Protein AF-A0A8J5XTX7-F1 (afdb_monomer_lite)

Structure (mmCIF, N/CA/C/O backbone):
data_AF-A0A8J5XTX7-F1
#
_entry.id   AF-A0A8J5XTX7-F1
#
loop_
_atom_site.group_PDB
_atom_site.id
_atom_site.type_symbol
_atom_site.label_atom_id
_atom_site.label_alt_id
_atom_site.label_comp_id
_atom_site.label_asym_id
_atom_site.label_entity_id
_atom_site.label_seq_id
_atom_site.pdbx_PDB_ins_code
_atom_site.Cartn_x
_atom_site.Cartn_y
_atom_site.Cartn_z
_atom_site.occupancy
_atom_site.B_iso_or_equiv
_atom_site.auth_seq_id
_atom_site.auth_comp_id
_atom_site.auth_asym_id
_atom_site.auth_atom_id
_atom_site.pdbx_PDB_model_num
ATOM 1 N N . MET A 1 1 ? 70.726 -24.442 -2.632 1.00 38.47 1 MET A N 1
ATOM 2 C CA . MET A 1 1 ? 69.277 -24.684 -2.801 1.00 38.47 1 MET A CA 1
ATOM 3 C C . MET A 1 1 ? 68.675 -23.460 -3.467 1.00 38.47 1 MET A C 1
ATOM 5 O O . MET A 1 1 ? 68.467 -22.455 -2.806 1.00 38.47 1 MET A O 1
ATOM 9 N N . VAL A 1 2 ? 68.522 -23.508 -4.790 1.00 36.25 2 VAL A N 1
ATOM 10 C CA . VAL A 1 2 ? 67.955 -22.420 -5.597 1.00 36.25 2 VAL A CA 1
ATOM 11 C C . VAL A 1 2 ? 66.461 -22.695 -5.727 1.00 36.25 2 VAL A C 1
ATOM 13 O O . VAL A 1 2 ? 66.074 -23.719 -6.286 1.00 36.25 2 VAL A O 1
ATOM 16 N N . ALA A 1 3 ? 65.635 -21.827 -5.146 1.00 39.50 3 ALA A N 1
ATOM 17 C CA . ALA A 1 3 ? 64.185 -21.923 -5.227 1.00 39.50 3 ALA A CA 1
ATOM 18 C C . ALA A 1 3 ? 63.736 -21.637 -6.666 1.00 39.50 3 ALA A C 1
ATOM 20 O O . ALA A 1 3 ? 63.936 -20.549 -7.204 1.00 39.50 3 ALA A O 1
ATOM 21 N N . HIS A 1 4 ? 63.159 -22.654 -7.296 1.00 41.12 4 HIS A N 1
ATOM 22 C CA . HIS A 1 4 ? 62.570 -22.583 -8.621 1.00 41.12 4 HIS A CA 1
ATOM 23 C C . HIS A 1 4 ? 61.223 -21.855 -8.498 1.00 41.12 4 HIS A C 1
ATOM 25 O O . HIS A 1 4 ? 60.227 -22.439 -8.076 1.00 41.12 4 HIS A O 1
ATOM 31 N N . ASN A 1 5 ? 61.201 -20.557 -8.811 1.00 43.50 5 ASN A N 1
ATOM 32 C CA . ASN A 1 5 ? 59.963 -19.795 -8.958 1.00 43.50 5 ASN A CA 1
ATOM 33 C C . ASN A 1 5 ? 59.199 -20.332 -10.177 1.00 43.50 5 ASN A C 1
ATOM 35 O O . ASN A 1 5 ? 59.451 -19.927 -11.311 1.00 43.50 5 ASN A O 1
ATOM 39 N N . MET A 1 6 ? 58.260 -21.251 -9.939 1.00 41.22 6 MET A N 1
ATOM 40 C CA . MET A 1 6 ? 57.198 -21.577 -10.888 1.00 41.22 6 MET A CA 1
ATOM 41 C C . MET A 1 6 ? 56.328 -20.334 -11.075 1.00 41.22 6 MET A C 1
ATOM 43 O O . MET A 1 6 ? 55.425 -20.051 -10.290 1.00 41.22 6 MET A O 1
ATOM 47 N N . ALA A 1 7 ? 56.616 -19.580 -12.132 1.00 43.16 7 ALA A N 1
ATOM 48 C CA . ALA A 1 7 ? 55.686 -18.613 -12.677 1.00 43.16 7 ALA A CA 1
ATOM 49 C C . ALA A 1 7 ? 54.439 -19.374 -13.148 1.00 43.16 7 ALA A C 1
ATOM 51 O O . ALA A 1 7 ? 54.457 -20.061 -14.170 1.00 43.16 7 ALA A O 1
ATOM 52 N N . ILE A 1 8 ? 53.353 -19.261 -12.386 1.00 49.38 8 ILE A N 1
ATOM 53 C CA . ILE A 1 8 ? 52.013 -19.610 -12.849 1.00 49.38 8 ILE A CA 1
ATOM 54 C C . ILE A 1 8 ? 51.699 -18.624 -13.976 1.00 49.38 8 ILE A C 1
ATOM 56 O O . ILE A 1 8 ? 51.282 -17.494 -13.728 1.00 49.38 8 ILE A O 1
ATOM 60 N N . GLN A 1 9 ? 51.958 -19.019 -15.224 1.00 42.06 9 GLN A N 1
ATOM 61 C CA . GLN A 1 9 ? 51.444 -18.287 -16.372 1.00 42.06 9 GLN A CA 1
ATOM 62 C C . GLN A 1 9 ? 49.913 -18.364 -16.315 1.00 42.06 9 GLN A C 1
ATOM 64 O O . GLN A 1 9 ? 49.366 -19.474 -16.310 1.00 42.06 9 GLN A O 1
ATOM 69 N N . PRO A 1 10 ? 49.194 -17.229 -16.264 1.00 43.34 10 PRO A N 1
ATOM 70 C CA . PRO A 1 10 ? 47.755 -17.258 -16.441 1.00 43.34 10 PRO A CA 1
ATOM 71 C C . PRO A 1 10 ? 47.487 -17.855 -17.823 1.00 43.34 10 PRO A C 1
ATOM 73 O O . PRO A 1 10 ? 48.007 -17.365 -18.827 1.00 43.34 10 PRO A O 1
ATOM 76 N N . ARG A 1 11 ? 46.708 -18.945 -17.875 1.00 47.09 11 ARG A N 1
ATOM 77 C CA . ARG A 1 11 ? 46.179 -19.483 -19.133 1.00 47.09 11 ARG A CA 1
ATOM 78 C C . ARG A 1 11 ? 45.570 -18.311 -19.893 1.00 47.09 11 ARG A C 1
ATOM 80 O O . ARG A 1 11 ? 44.588 -17.734 -19.432 1.00 47.09 11 ARG A O 1
ATOM 87 N N . ALA A 1 12 ? 46.172 -17.967 -21.028 1.00 46.16 12 ALA A N 1
ATOM 88 C CA . ALA A 1 12 ? 45.662 -16.976 -21.956 1.00 46.16 12 ALA A CA 1
ATOM 89 C C . ALA A 1 12 ? 44.329 -17.481 -22.529 1.00 46.16 12 ALA A C 1
ATOM 91 O O . ALA A 1 12 ? 44.268 -18.060 -23.611 1.00 46.16 12 ALA A O 1
ATOM 92 N N . GLY A 1 13 ? 43.247 -17.298 -21.771 1.00 53.28 13 GLY A N 1
ATOM 93 C CA . GLY A 1 13 ? 41.920 -17.194 -22.352 1.00 53.28 13 GLY A CA 1
ATOM 94 C C . GLY A 1 13 ? 41.978 -16.036 -23.338 1.00 53.28 13 GLY A C 1
ATOM 95 O O . GLY A 1 13 ? 42.481 -14.969 -22.988 1.00 53.28 13 GLY A O 1
ATOM 96 N N . SER A 1 14 ? 41.562 -16.276 -24.583 1.00 57.59 14 SER A N 1
ATOM 97 C CA . SER A 1 14 ? 41.622 -15.293 -25.667 1.00 57.59 14 SER A CA 1
ATOM 98 C C . SER A 1 14 ? 41.196 -13.913 -25.155 1.00 57.59 14 SER A C 1
ATOM 100 O O . SER A 1 14 ? 40.108 -13.826 -24.570 1.00 57.59 14 SER A O 1
ATOM 102 N N . PRO A 1 15 ? 41.995 -12.849 -25.346 1.00 56.78 15 PRO A N 1
ATOM 103 C CA . PRO A 1 15 ? 41.598 -11.527 -24.904 1.00 56.78 15 PRO A CA 1
ATOM 104 C C . PRO A 1 15 ? 40.276 -11.209 -25.596 1.00 56.78 15 PRO A C 1
ATOM 106 O O . PRO A 1 15 ? 40.192 -11.197 -26.826 1.00 56.78 15 PRO A O 1
ATOM 109 N N . ILE A 1 16 ? 39.219 -10.976 -24.819 1.00 60.25 16 ILE A N 1
ATOM 110 C CA . ILE A 1 16 ? 38.107 -10.176 -25.323 1.00 60.25 16 ILE A CA 1
ATOM 111 C C . ILE A 1 16 ? 38.791 -8.902 -25.815 1.00 60.25 16 ILE A C 1
ATOM 113 O O . ILE A 1 16 ? 39.400 -8.200 -25.008 1.00 60.25 16 ILE A O 1
ATOM 117 N N . SER A 1 17 ? 38.820 -8.677 -27.133 1.00 75.06 17 SER A N 1
ATOM 118 C CA . SER A 1 17 ? 39.527 -7.525 -27.688 1.00 75.06 17 SER A CA 1
ATOM 119 C C . SER A 1 17 ? 39.037 -6.277 -26.954 1.00 75.06 17 SER A C 1
ATOM 121 O O . SER A 1 17 ? 37.838 -6.153 -26.699 1.00 75.06 17 SER A O 1
ATOM 123 N N . ALA A 1 18 ? 39.942 -5.383 -26.553 1.00 79.81 18 ALA A N 1
ATOM 124 C CA . ALA A 1 18 ? 39.588 -4.185 -25.782 1.00 79.81 18 ALA A CA 1
ATOM 125 C C . ALA A 1 18 ? 38.422 -3.403 -26.428 1.00 79.81 18 ALA A C 1
ATOM 127 O O . ALA A 1 18 ? 37.573 -2.849 -25.738 1.00 79.81 18 ALA A O 1
ATOM 128 N N . GLU A 1 19 ? 38.324 -3.474 -27.756 1.00 82.38 19 GLU A N 1
ATOM 129 C CA . GLU A 1 19 ? 37.212 -2.996 -28.576 1.00 82.38 19 GLU A CA 1
ATOM 130 C C . GLU A 1 19 ? 35.848 -3.641 -28.246 1.00 82.38 19 GLU A C 1
ATOM 132 O O . GLU A 1 19 ? 34.852 -2.936 -28.095 1.00 82.38 19 GLU A O 1
ATOM 137 N N . ARG A 1 20 ? 35.772 -4.970 -28.075 1.00 81.94 20 ARG A N 1
ATOM 138 C CA . ARG A 1 20 ? 34.533 -5.667 -27.675 1.00 81.94 20 ARG A CA 1
ATOM 139 C C . ARG A 1 20 ? 34.089 -5.269 -26.274 1.00 81.94 20 ARG A C 1
ATOM 141 O O . ARG A 1 20 ? 32.888 -5.115 -26.053 1.00 81.94 20 ARG A O 1
ATOM 148 N N . LEU A 1 21 ? 35.041 -5.102 -25.354 1.00 85.62 21 LEU A N 1
ATOM 149 C CA . LEU A 1 21 ? 34.756 -4.639 -23.998 1.00 85.62 21 LEU A CA 1
ATOM 150 C C . LEU A 1 21 ? 34.244 -3.194 -24.020 1.00 85.62 21 LEU A C 1
ATOM 152 O O . LEU A 1 21 ? 33.209 -2.913 -23.424 1.00 85.62 21 LEU A O 1
ATOM 156 N N . ALA A 1 22 ? 34.896 -2.303 -24.773 1.00 84.06 22 ALA A N 1
ATOM 157 C CA . ALA A 1 22 ? 34.454 -0.921 -24.947 1.00 84.06 22 ALA A CA 1
ATOM 158 C C . ALA A 1 22 ? 33.032 -0.845 -25.531 1.00 84.06 22 ALA A C 1
ATOM 160 O O . ALA A 1 22 ? 32.165 -0.191 -24.955 1.00 84.06 22 ALA A O 1
ATOM 161 N N . ALA A 1 23 ? 32.751 -1.597 -26.601 1.00 85.12 23 ALA A N 1
ATOM 162 C CA . ALA A 1 23 ? 31.422 -1.663 -27.210 1.00 85.12 23 ALA A CA 1
ATOM 163 C C . ALA A 1 23 ? 30.350 -2.211 -26.250 1.00 85.12 23 ALA A C 1
ATOM 165 O O . ALA A 1 23 ? 29.196 -1.779 -26.277 1.00 85.12 23 ALA A O 1
ATOM 166 N N . GLN A 1 24 ? 30.709 -3.167 -25.387 1.00 87.75 24 GLN A N 1
ATOM 167 C CA . GLN A 1 24 ? 29.808 -3.692 -24.365 1.00 87.75 24 GLN A CA 1
ATOM 168 C C . GLN A 1 24 ? 29.520 -2.650 -23.277 1.00 87.75 24 GLN A C 1
ATOM 170 O O . GLN A 1 24 ? 28.360 -2.470 -22.909 1.00 87.75 24 GLN A O 1
ATOM 175 N N . THR A 1 25 ? 30.536 -1.927 -22.807 1.00 90.44 25 THR A N 1
ATOM 176 C CA . THR A 1 25 ? 30.380 -0.849 -21.820 1.00 90.44 25 THR A CA 1
ATOM 177 C C . THR A 1 25 ? 29.492 0.275 -22.351 1.00 90.44 25 THR A C 1
ATOM 179 O O . THR A 1 25 ? 28.589 0.720 -21.646 1.00 90.44 25 THR A O 1
ATOM 182 N N . THR A 1 26 ? 29.669 0.688 -23.610 1.00 91.44 26 THR A N 1
ATOM 183 C CA . THR A 1 26 ? 28.806 1.696 -24.246 1.00 91.44 26 THR A CA 1
ATOM 184 C C . THR A 1 26 ? 27.355 1.226 -24.335 1.00 91.44 26 THR A C 1
ATOM 186 O O . THR A 1 26 ? 26.446 1.981 -23.992 1.00 91.44 26 THR A O 1
ATOM 189 N N . ALA A 1 27 ? 27.118 -0.030 -24.731 1.00 89.31 27 ALA A N 1
ATOM 190 C CA . ALA A 1 27 ? 25.768 -0.590 -24.794 1.00 89.31 27 ALA A CA 1
ATOM 191 C C . ALA A 1 27 ? 25.092 -0.627 -23.410 1.00 89.31 27 ALA A C 1
ATOM 193 O O . ALA A 1 27 ? 23.917 -0.282 -23.293 1.00 89.31 27 ALA A O 1
ATOM 194 N N . TRP A 1 28 ? 25.828 -0.989 -22.354 1.00 91.12 28 TRP A N 1
ATOM 195 C CA . TRP A 1 28 ? 25.319 -0.933 -20.980 1.00 91.12 28 TRP A CA 1
ATOM 196 C C . TRP A 1 28 ? 25.041 0.494 -20.510 1.00 91.12 28 TRP A C 1
ATOM 198 O O . TRP A 1 28 ? 24.004 0.731 -19.896 1.00 91.12 28 TRP A O 1
ATOM 208 N N . GLY A 1 29 ? 25.914 1.449 -20.836 1.00 94.19 29 GLY A N 1
ATOM 209 C CA . GLY A 1 29 ? 25.697 2.864 -20.529 1.00 94.19 29 GLY A CA 1
ATOM 210 C C . GLY A 1 29 ? 24.422 3.408 -21.177 1.00 94.19 29 GLY A C 1
ATOM 211 O O . GLY A 1 29 ? 23.635 4.084 -20.516 1.00 94.19 29 GLY A O 1
ATOM 212 N N . LEU A 1 30 ? 24.168 3.044 -22.438 1.00 93.88 30 LEU A N 1
ATOM 213 C CA . LEU A 1 30 ? 22.933 3.400 -23.141 1.00 93.88 30 LEU A CA 1
ATOM 214 C C . LEU A 1 30 ? 21.693 2.798 -22.470 1.00 93.88 30 LEU A C 1
ATOM 216 O O . LEU A 1 30 ? 20.716 3.516 -22.274 1.00 93.88 30 LEU A O 1
ATOM 220 N N . ARG A 1 31 ? 21.745 1.522 -22.061 1.00 93.56 31 ARG A N 1
ATOM 221 C CA . ARG A 1 31 ? 20.644 0.868 -21.329 1.00 93.56 31 ARG A CA 1
ATOM 222 C C . ARG A 1 31 ? 20.359 1.554 -19.995 1.00 93.56 31 ARG A C 1
ATOM 224 O O . ARG A 1 31 ? 19.214 1.860 -19.701 1.00 93.56 31 ARG A O 1
ATOM 231 N N . LEU A 1 32 ? 21.390 1.842 -19.203 1.00 94.25 32 LEU A N 1
ATOM 232 C CA . LEU A 1 32 ? 21.219 2.513 -17.910 1.00 94.25 32 LEU A CA 1
ATOM 233 C C . LEU A 1 32 ? 20.634 3.918 -18.068 1.00 94.25 32 LEU A C 1
ATOM 235 O O . LEU A 1 32 ? 19.776 4.320 -17.289 1.00 94.25 32 LEU A O 1
ATOM 239 N N . ASN A 1 33 ? 21.074 4.666 -19.081 1.00 96.19 33 ASN A N 1
ATOM 240 C CA . ASN A 1 33 ? 20.523 5.988 -19.360 1.00 96.19 33 ASN A CA 1
ATOM 241 C C . ASN A 1 33 ? 19.051 5.917 -1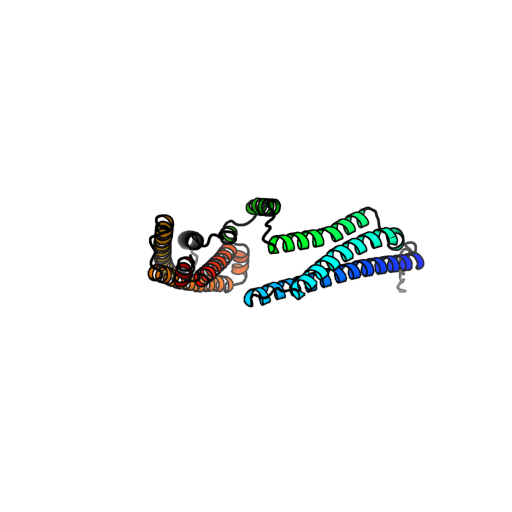9.803 1.00 96.19 33 ASN A C 1
ATOM 243 O O . ASN A 1 33 ? 18.225 6.730 -19.385 1.00 96.19 33 ASN A O 1
ATOM 247 N N . HIS A 1 34 ? 18.718 4.917 -20.620 1.00 94.75 34 HIS A N 1
ATOM 248 C CA . HIS A 1 34 ? 17.353 4.640 -21.060 1.00 94.75 34 HIS A CA 1
ATOM 249 C C . HIS A 1 34 ? 16.423 4.331 -19.873 1.00 94.75 34 HIS A C 1
ATOM 251 O O . HIS A 1 34 ? 15.395 4.993 -19.724 1.00 94.75 34 HIS A O 1
ATOM 257 N N . GLU A 1 35 ? 16.843 3.451 -18.959 1.00 95.00 35 GLU A N 1
ATOM 258 C CA . GLU A 1 35 ? 16.117 3.147 -17.714 1.00 95.00 35 GLU A CA 1
ATOM 259 C C . GLU A 1 35 ? 15.982 4.371 -16.795 1.00 95.00 35 GLU A C 1
ATOM 261 O O . GLU A 1 35 ? 14.897 4.686 -16.305 1.00 95.00 35 GLU A O 1
ATOM 266 N N . ASN A 1 36 ? 17.067 5.123 -16.593 1.00 96.38 36 ASN A N 1
ATOM 267 C CA . ASN A 1 36 ? 17.049 6.325 -15.756 1.00 96.38 36 ASN A CA 1
ATOM 268 C C . ASN A 1 36 ? 16.095 7.394 -16.295 1.00 96.38 36 ASN A C 1
ATOM 270 O O . ASN A 1 36 ? 15.409 8.064 -15.520 1.00 96.38 36 ASN A O 1
ATOM 274 N N . THR A 1 37 ? 16.029 7.543 -17.619 1.00 95.75 37 THR A N 1
ATOM 275 C CA . THR A 1 37 ? 15.096 8.470 -18.261 1.00 95.75 37 THR A CA 1
ATOM 276 C C . THR A 1 37 ? 13.657 8.058 -17.963 1.00 95.75 37 THR A C 1
ATOM 278 O O . THR A 1 37 ? 12.870 8.893 -17.519 1.00 95.75 37 THR A O 1
ATOM 281 N N . PHE A 1 38 ? 13.318 6.776 -18.122 1.00 95.38 38 PHE A N 1
ATOM 282 C CA . PHE A 1 38 ? 11.981 6.261 -17.813 1.00 95.38 38 PHE A CA 1
ATOM 283 C C . PHE A 1 38 ? 11.596 6.458 -16.340 1.00 95.38 38 PHE A C 1
ATOM 285 O O . PHE A 1 38 ? 10.517 6.977 -16.045 1.00 95.38 38 PHE A O 1
ATOM 292 N N . LEU A 1 39 ? 12.506 6.157 -15.410 1.00 94.81 39 LEU A N 1
ATOM 293 C CA . LEU A 1 39 ? 12.289 6.385 -13.978 1.00 94.81 39 LEU A CA 1
ATOM 294 C C . LEU A 1 39 ? 12.066 7.866 -13.640 1.00 94.81 39 LEU A C 1
ATOM 296 O O . LEU A 1 39 ? 11.296 8.185 -12.730 1.00 94.81 39 LEU A O 1
ATOM 300 N N . SER A 1 40 ? 12.721 8.777 -14.363 1.00 96.31 40 SER A N 1
ATOM 301 C CA . SER A 1 40 ? 12.515 10.220 -14.211 1.00 96.31 40 SER A CA 1
ATOM 302 C C . SER A 1 40 ? 11.094 10.634 -14.612 1.00 96.31 40 SER A C 1
ATOM 304 O O . SER A 1 40 ? 10.414 11.315 -13.841 1.00 96.31 40 SER A O 1
ATOM 306 N N . TRP A 1 41 ? 10.596 10.150 -15.758 1.00 95.69 41 TRP A N 1
ATOM 307 C CA . TRP A 1 41 ? 9.206 10.380 -16.178 1.00 95.69 41 TRP A CA 1
ATOM 308 C C . TRP A 1 41 ? 8.205 9.837 -15.158 1.00 95.69 41 TRP A C 1
ATOM 310 O O . TRP A 1 41 ? 7.304 10.567 -14.744 1.00 95.69 41 TRP A O 1
ATOM 320 N N . GLY A 1 42 ? 8.395 8.595 -14.698 1.00 94.00 42 GLY A N 1
ATOM 321 C CA . GLY A 1 42 ? 7.523 7.974 -13.696 1.00 94.00 42 GLY A CA 1
ATOM 322 C C . GLY A 1 42 ? 7.484 8.756 -12.379 1.00 94.00 42 GLY A C 1
ATOM 323 O O . GLY A 1 42 ? 6.414 8.989 -11.818 1.00 94.00 42 GLY A O 1
ATOM 324 N N . ARG A 1 43 ? 8.634 9.252 -11.909 1.00 96.00 43 ARG A N 1
ATOM 325 C CA . ARG A 1 43 ? 8.709 10.090 -10.704 1.00 96.00 43 ARG A CA 1
ATOM 326 C C . ARG A 1 43 ? 7.939 11.398 -10.869 1.00 96.00 43 ARG A C 1
ATOM 328 O O . ARG A 1 43 ? 7.156 11.754 -9.991 1.00 96.00 43 ARG A O 1
ATOM 335 N N . ASN A 1 44 ? 8.139 12.095 -11.985 1.00 96.25 44 ASN A N 1
ATOM 336 C CA . ASN A 1 44 ? 7.450 13.355 -12.265 1.00 96.25 44 ASN A CA 1
ATOM 337 C C . ASN A 1 44 ? 5.937 13.149 -12.396 1.00 96.25 44 ASN A C 1
ATOM 339 O O . ASN A 1 44 ? 5.160 13.964 -11.897 1.00 96.25 44 ASN A O 1
ATOM 343 N N . ALA A 1 45 ? 5.521 12.034 -12.999 1.00 95.75 45 ALA A N 1
ATOM 344 C CA . ALA A 1 45 ? 4.124 11.643 -13.082 1.00 95.75 45 ALA A CA 1
ATOM 345 C C . ALA A 1 45 ? 3.495 11.464 -11.692 1.00 95.75 45 ALA A C 1
ATOM 347 O O . ALA A 1 45 ? 2.441 12.040 -11.413 1.00 95.75 45 ALA A O 1
ATOM 348 N N . ILE A 1 46 ? 4.160 10.723 -10.797 1.00 93.88 46 ILE A N 1
ATOM 349 C CA . ILE A 1 46 ? 3.677 10.479 -9.430 1.00 93.88 46 ILE A CA 1
ATOM 350 C C . ILE A 1 46 ? 3.621 11.782 -8.631 1.00 93.88 46 ILE A C 1
ATOM 352 O O . ILE A 1 46 ? 2.585 12.077 -8.045 1.00 93.88 46 ILE A O 1
ATOM 356 N N . ILE A 1 47 ? 4.689 12.588 -8.637 1.00 95.75 47 ILE A N 1
ATOM 357 C CA . ILE A 1 47 ? 4.735 13.861 -7.896 1.00 95.75 47 ILE A CA 1
ATOM 358 C C . ILE A 1 47 ? 3.608 14.790 -8.354 1.00 95.75 47 ILE A C 1
ATOM 360 O O . ILE A 1 47 ? 2.885 15.334 -7.521 1.00 95.75 47 ILE A O 1
ATOM 364 N N . SER A 1 48 ? 3.426 14.938 -9.669 1.00 95.38 48 SER A N 1
ATOM 365 C CA . SER A 1 48 ? 2.358 15.770 -10.226 1.00 95.38 48 SER A CA 1
ATOM 366 C C . SER A 1 48 ? 0.972 15.246 -9.850 1.00 95.38 48 SER A C 1
ATOM 368 O O . SER A 1 48 ? 0.108 16.023 -9.447 1.00 95.38 48 SER A O 1
ATOM 370 N N . THR A 1 49 ? 0.772 13.926 -9.917 1.00 93.50 49 THR A N 1
ATOM 371 C CA . THR A 1 49 ? -0.498 13.296 -9.534 1.00 93.50 49 THR A CA 1
ATOM 372 C C . THR A 1 49 ? -0.794 13.545 -8.055 1.00 93.50 49 THR A C 1
ATOM 374 O O . THR A 1 49 ? -1.856 14.064 -7.729 1.00 93.50 49 THR A O 1
ATOM 377 N N . VAL A 1 50 ? 0.156 13.262 -7.158 1.00 92.69 50 VAL A N 1
ATOM 378 C CA . VAL A 1 50 ? -0.001 13.450 -5.705 1.00 92.69 50 VAL A CA 1
ATOM 379 C C . VAL A 1 50 ? -0.264 14.915 -5.355 1.00 92.69 50 VAL A C 1
ATOM 381 O O . VAL A 1 50 ? -1.154 15.196 -4.554 1.00 92.69 50 VAL A O 1
ATOM 384 N N . ALA A 1 51 ? 0.449 15.855 -5.981 1.00 93.25 51 ALA A N 1
ATOM 385 C CA . ALA A 1 51 ? 0.202 17.284 -5.798 1.00 93.25 51 ALA A CA 1
ATOM 386 C C . ALA A 1 51 ? -1.215 17.683 -6.246 1.00 93.25 51 ALA A C 1
ATOM 388 O O . ALA A 1 51 ? -1.894 18.443 -5.553 1.00 93.25 51 ALA A O 1
ATOM 389 N N . GLY A 1 52 ? -1.685 17.131 -7.370 1.00 91.38 52 GLY A N 1
ATOM 390 C CA . GLY A 1 52 ? -3.060 17.285 -7.834 1.00 91.38 52 GLY A CA 1
ATOM 391 C C . GLY A 1 52 ? -4.071 16.770 -6.809 1.00 91.38 52 GLY A C 1
ATOM 392 O O . GLY A 1 52 ? -4.940 17.524 -6.380 1.00 91.38 52 GLY A O 1
ATOM 393 N N . VAL A 1 53 ? -3.922 15.527 -6.339 1.00 88.62 53 VAL A N 1
ATOM 394 C CA . VAL A 1 53 ? -4.822 14.925 -5.336 1.00 88.62 53 VAL A CA 1
ATOM 395 C C . VAL A 1 53 ? -4.857 15.741 -4.044 1.00 88.62 53 VAL A C 1
ATOM 397 O O . VAL A 1 53 ? -5.937 16.041 -3.534 1.00 88.62 53 VAL A O 1
ATOM 400 N N . ALA A 1 54 ? -3.696 16.159 -3.540 1.00 88.62 54 ALA A N 1
ATOM 401 C CA . ALA A 1 54 ? -3.607 16.975 -2.333 1.00 88.62 54 ALA A CA 1
ATOM 402 C C . ALA A 1 54 ? -4.369 18.303 -2.484 1.00 88.62 54 ALA A C 1
ATOM 404 O O . ALA A 1 54 ? -5.092 18.715 -1.575 1.00 88.62 54 ALA A O 1
ATOM 405 N N . LEU A 1 55 ? -4.275 18.952 -3.649 1.00 88.50 55 LEU A N 1
ATOM 406 C CA . LEU A 1 55 ? -5.021 20.177 -3.937 1.00 88.50 55 LEU A CA 1
ATOM 407 C C . LEU A 1 55 ? -6.526 19.939 -4.085 1.00 88.50 55 LEU A C 1
ATOM 409 O O . LEU A 1 55 ? -7.301 20.786 -3.639 1.00 88.50 55 LEU A O 1
ATOM 413 N N . VAL A 1 56 ? -6.951 18.809 -4.668 1.00 85.25 56 VAL A N 1
ATOM 414 C CA . VAL A 1 56 ? -8.373 18.420 -4.687 1.00 85.25 56 VAL A CA 1
ATOM 415 C C . VAL A 1 56 ? -8.891 18.295 -3.256 1.00 85.25 56 VAL A C 1
ATOM 417 O O . VAL A 1 56 ? -9.911 18.897 -2.929 1.00 85.25 56 VAL A O 1
ATOM 420 N N . GLN A 1 57 ? -8.179 17.572 -2.389 1.00 82.69 57 GLN A N 1
ATOM 421 C CA . GLN A 1 57 ? -8.584 17.368 -0.995 1.00 82.69 57 GLN A CA 1
ATOM 422 C C . GLN A 1 57 ? -8.621 18.680 -0.204 1.00 82.69 57 GLN A C 1
ATOM 424 O O . GLN A 1 57 ? -9.604 18.952 0.485 1.00 82.69 57 GLN A O 1
ATOM 429 N N . TYR A 1 58 ? -7.599 19.525 -0.357 1.00 80.56 58 TYR A N 1
ATOM 430 C CA . TYR A 1 58 ? -7.539 20.833 0.293 1.00 80.56 58 TYR A CA 1
ATOM 431 C C . TYR A 1 58 ? -8.700 21.742 -0.136 1.00 80.56 58 TYR A C 1
ATOM 433 O O . TYR A 1 58 ? -9.394 22.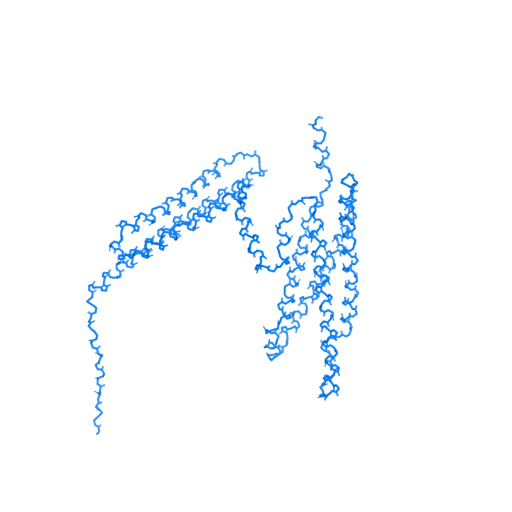314 0.701 1.00 80.56 58 TYR A O 1
ATOM 441 N N . ARG A 1 59 ? -8.979 21.837 -1.443 1.00 81.81 59 ARG A N 1
ATOM 442 C CA . ARG A 1 59 ? -10.051 22.696 -1.975 1.00 81.81 59 ARG A CA 1
ATOM 443 C C . ARG A 1 59 ? -11.453 22.132 -1.764 1.00 81.81 59 ARG A C 1
ATOM 445 O O . ARG A 1 59 ? -12.395 22.919 -1.680 1.00 81.81 59 ARG A O 1
ATOM 452 N N . LYS A 1 60 ? -11.605 20.809 -1.629 1.00 73.94 60 LYS A N 1
ATOM 453 C CA . LYS A 1 60 ? -12.875 20.168 -1.246 1.00 73.94 60 LYS A CA 1
ATOM 454 C C . LYS A 1 60 ? -13.363 20.682 0.112 1.00 73.94 60 LYS A C 1
ATOM 456 O O . LYS A 1 60 ? -14.563 20.868 0.278 1.00 73.94 60 LYS A O 1
ATOM 461 N N . ALA A 1 61 ? -12.452 20.996 1.036 1.00 68.19 61 ALA A N 1
ATOM 462 C CA . ALA A 1 61 ? -12.792 21.625 2.314 1.00 68.19 61 ALA A CA 1
ATOM 463 C C . ALA A 1 61 ? -13.242 23.097 2.177 1.00 68.19 61 ALA A C 1
ATOM 465 O O . ALA A 1 61 ? -13.978 23.593 3.025 1.00 68.19 61 ALA A O 1
ATOM 466 N N . GLU A 1 62 ? -12.840 23.791 1.106 1.00 76.12 62 GLU A N 1
ATOM 467 C CA . GLU A 1 62 ? -13.127 25.216 0.867 1.00 76.12 62 GLU A CA 1
ATOM 468 C C . GLU A 1 62 ? -14.301 25.475 -0.098 1.00 76.12 62 GLU A C 1
ATOM 470 O O . GLU A 1 62 ? -14.666 26.629 -0.326 1.00 76.12 62 GLU A O 1
ATOM 475 N N . GLY A 1 63 ? -14.875 24.431 -0.711 1.00 71.56 63 GLY A N 1
ATOM 476 C CA . GLY A 1 63 ? -16.022 24.544 -1.624 1.00 71.56 63 GLY A CA 1
ATOM 477 C C . GLY A 1 63 ? -15.729 25.238 -2.965 1.00 71.56 63 GLY A C 1
ATOM 478 O O . GLY A 1 63 ? -16.649 25.752 -3.598 1.00 71.56 63 GLY A O 1
ATOM 479 N N . ARG A 1 64 ? -14.463 25.285 -3.410 1.00 71.81 64 ARG A N 1
ATOM 480 C CA . ARG A 1 64 ? -14.043 25.946 -4.665 1.00 71.81 64 ARG A CA 1
ATOM 481 C C . ARG A 1 64 ? -13.581 24.935 -5.723 1.00 71.81 64 ARG A C 1
ATOM 483 O O . ARG A 1 64 ? -12.932 23.955 -5.362 1.00 71.81 64 ARG A O 1
ATOM 490 N N . PRO A 1 65 ? -13.831 25.180 -7.026 1.00 64.88 65 PRO A N 1
ATOM 491 C CA . PRO A 1 65 ? -13.396 24.280 -8.093 1.00 64.88 65 PRO A CA 1
ATOM 492 C C . PRO A 1 65 ? -11.858 24.264 -8.209 1.00 64.88 65 PRO A C 1
ATOM 494 O O . PRO A 1 65 ? -11.243 25.317 -8.413 1.00 64.88 65 PRO A O 1
ATOM 497 N N . PRO A 1 66 ? -11.199 23.097 -8.097 1.00 78.62 66 PRO A N 1
ATOM 498 C CA . PRO A 1 66 ? -9.744 23.020 -8.053 1.00 78.62 66 PRO A CA 1
ATOM 499 C C . PRO A 1 66 ? -9.134 22.913 -9.462 1.00 78.62 66 PRO A C 1
ATOM 501 O O . PRO A 1 66 ? -8.551 21.894 -9.826 1.00 78.62 66 PRO A O 1
ATOM 504 N N . LEU A 1 67 ? -9.226 23.982 -10.264 1.00 84.44 67 LEU A N 1
ATOM 505 C CA . LEU A 1 67 ? -8.722 23.992 -11.651 1.00 84.44 67 LEU A CA 1
ATOM 506 C C . LEU A 1 67 ? -7.217 23.657 -11.742 1.00 84.44 67 LEU A C 1
ATOM 508 O O . LEU A 1 67 ? -6.786 22.910 -12.617 1.00 84.44 67 LEU A O 1
ATOM 512 N N . ALA A 1 68 ? -6.419 24.159 -10.794 1.00 86.38 68 ALA A N 1
ATOM 513 C CA . ALA A 1 68 ? -4.988 23.856 -10.709 1.00 86.38 68 ALA A CA 1
ATOM 514 C C . ALA A 1 68 ? -4.716 22.378 -10.385 1.00 86.38 68 ALA A C 1
ATOM 516 O O . ALA A 1 68 ? -3.752 21.801 -10.883 1.00 86.38 68 ALA A O 1
ATOM 517 N N . ALA A 1 69 ? -5.582 21.752 -9.583 1.00 87.06 69 ALA A N 1
ATOM 518 C CA . ALA A 1 69 ? -5.465 20.335 -9.276 1.00 87.06 69 ALA A CA 1
ATOM 519 C C . ALA A 1 69 ? -5.727 19.483 -10.517 1.00 87.06 69 ALA A C 1
ATOM 521 O O . ALA A 1 69 ? -4.951 18.580 -10.807 1.00 87.06 69 ALA A O 1
ATOM 522 N N . PHE A 1 70 ? -6.764 19.823 -11.289 1.00 87.88 70 PHE A N 1
ATOM 523 C CA . PHE A 1 70 ? -7.046 19.165 -12.563 1.00 87.88 70 PHE A CA 1
ATOM 524 C C . PHE A 1 70 ? -5.849 19.252 -13.519 1.00 87.88 70 PHE A C 1
ATOM 526 O O . PHE A 1 70 ? -5.416 18.233 -14.049 1.00 87.88 70 PHE A O 1
ATOM 533 N N . GLY A 1 71 ? -5.242 20.436 -13.661 1.00 91.62 71 GLY A N 1
ATOM 534 C CA . GLY A 1 71 ? -4.035 20.610 -14.476 1.00 91.62 71 GLY A CA 1
ATOM 535 C C . GLY A 1 71 ? -2.871 19.710 -14.042 1.00 91.62 71 GLY A C 1
ATOM 536 O O . GLY A 1 71 ? -2.231 19.084 -14.884 1.00 91.62 71 GLY A O 1
ATOM 537 N N . LEU A 1 72 ? -2.629 19.582 -12.734 1.00 92.88 72 LEU A N 1
ATOM 538 C CA . LEU A 1 72 ? -1.581 18.711 -12.187 1.00 92.88 72 LEU A CA 1
ATOM 539 C C . LEU A 1 72 ? -1.887 17.217 -12.351 1.00 92.88 72 LEU A C 1
ATOM 541 O O . LEU A 1 72 ? -0.972 16.433 -12.610 1.00 92.88 72 LEU A O 1
ATOM 545 N N . LEU A 1 73 ? -3.154 16.816 -12.257 1.00 91.44 73 LEU A N 1
ATOM 546 C CA . LEU A 1 73 ? -3.573 15.442 -12.539 1.00 91.44 73 LEU A CA 1
ATOM 547 C C . LEU A 1 73 ? -3.390 15.108 -14.026 1.00 91.44 73 LEU A C 1
ATOM 549 O O . LEU A 1 73 ? -2.796 14.080 -14.349 1.00 91.44 73 LEU A O 1
ATOM 553 N N . CYS A 1 74 ? -3.803 16.003 -14.929 1.00 93.25 74 CYS A N 1
ATOM 554 C CA . CYS A 1 74 ? -3.569 15.852 -16.366 1.00 93.25 74 CYS A CA 1
ATOM 555 C C . CYS A 1 74 ? -2.076 15.806 -16.701 1.00 93.25 74 CYS A C 1
ATOM 557 O O . CYS A 1 74 ? -1.661 14.972 -17.502 1.00 93.25 74 CYS A O 1
ATOM 559 N N . MET A 1 75 ? -1.256 16.652 -16.070 1.00 95.50 75 MET A N 1
ATOM 560 C CA . MET A 1 75 ? 0.198 16.624 -16.243 1.00 95.50 75 MET A CA 1
ATOM 561 C C . MET A 1 75 ? 0.798 15.304 -15.738 1.00 95.50 75 MET A C 1
ATOM 563 O O . MET A 1 75 ? 1.649 14.721 -16.407 1.00 95.50 75 MET A O 1
ATOM 567 N N . GLY A 1 76 ? 0.311 14.789 -14.604 1.00 94.88 76 GLY A N 1
ATOM 568 C CA . GLY A 1 76 ? 0.703 13.484 -14.074 1.00 94.88 76 GLY A CA 1
ATOM 569 C C . GLY A 1 76 ? 0.396 12.346 -15.048 1.00 94.88 76 GLY A C 1
ATOM 570 O O . GLY A 1 76 ? 1.284 11.558 -15.376 1.00 94.88 76 GLY A O 1
ATOM 571 N N . GLY A 1 77 ? -0.827 12.314 -15.583 1.00 93.31 77 GLY A N 1
ATOM 572 C CA . GLY A 1 77 ? -1.233 11.337 -16.595 1.00 93.31 77 GLY A CA 1
ATOM 573 C C . GLY A 1 77 ? -0.447 11.461 -17.899 1.00 93.31 77 GLY A C 1
ATOM 574 O O . GLY A 1 77 ? 0.015 10.457 -18.440 1.00 93.31 77 GLY A O 1
ATOM 575 N N . ALA A 1 78 ? -0.213 12.688 -18.371 1.00 95.44 78 ALA A N 1
ATOM 576 C CA . ALA A 1 78 ? 0.595 12.939 -19.557 1.00 95.44 78 ALA A CA 1
ATOM 577 C C . ALA A 1 78 ? 2.018 12.399 -19.379 1.00 95.44 78 ALA A C 1
ATOM 579 O O . ALA A 1 78 ? 2.493 11.677 -20.250 1.00 95.44 78 ALA A O 1
ATOM 580 N N . TYR A 1 79 ? 2.680 12.663 -18.249 1.00 96.00 79 TYR A N 1
ATOM 581 C CA . TYR A 1 79 ? 4.012 12.119 -17.965 1.00 96.00 79 TYR A CA 1
ATOM 582 C C . TYR A 1 79 ? 4.032 10.597 -17.861 1.00 96.00 79 TYR A C 1
ATOM 584 O O . TYR A 1 79 ? 4.961 9.973 -18.373 1.00 96.00 79 TYR A O 1
ATOM 592 N N . MET A 1 80 ? 3.003 9.993 -17.263 1.00 95.75 80 MET A N 1
ATOM 593 C CA . MET A 1 80 ? 2.920 8.539 -17.136 1.00 95.75 80 MET A CA 1
ATOM 594 C C . MET A 1 80 ? 2.781 7.861 -18.507 1.00 95.75 80 MET A C 1
ATOM 596 O O . MET A 1 80 ? 3.528 6.934 -18.829 1.00 95.75 80 MET A O 1
ATOM 600 N N . LEU A 1 81 ? 1.861 8.349 -19.344 1.00 95.56 81 LEU A N 1
ATOM 601 C CA . LEU A 1 81 ? 1.584 7.772 -20.661 1.00 95.56 81 LEU A CA 1
ATOM 602 C C . LEU A 1 81 ? 2.701 8.070 -21.666 1.00 95.56 81 LEU A C 1
ATOM 604 O O . LEU A 1 81 ? 3.188 7.160 -22.336 1.00 95.56 81 LEU A O 1
ATOM 608 N N . THR A 1 82 ? 3.139 9.330 -21.758 1.00 96.06 82 THR A N 1
ATOM 609 C CA . THR A 1 82 ? 4.193 9.725 -22.707 1.00 96.06 82 THR A CA 1
ATOM 610 C C . THR A 1 82 ? 5.542 9.131 -22.329 1.00 96.06 82 THR A C 1
ATOM 612 O O . THR A 1 82 ? 6.243 8.655 -23.217 1.00 96.06 82 THR A O 1
ATOM 615 N N . GLY A 1 83 ? 5.882 9.071 -21.036 1.00 95.06 83 GLY A N 1
ATOM 616 C CA . GLY A 1 83 ? 7.102 8.428 -20.553 1.00 95.06 83 GLY A CA 1
ATOM 617 C C . GLY A 1 83 ? 7.146 6.940 -20.893 1.00 95.06 83 GLY A C 1
ATOM 618 O O . GLY A 1 83 ? 8.152 6.457 -21.409 1.00 95.06 83 GLY A O 1
ATOM 619 N N . SER A 1 84 ? 6.034 6.229 -20.687 1.00 95.62 84 SER 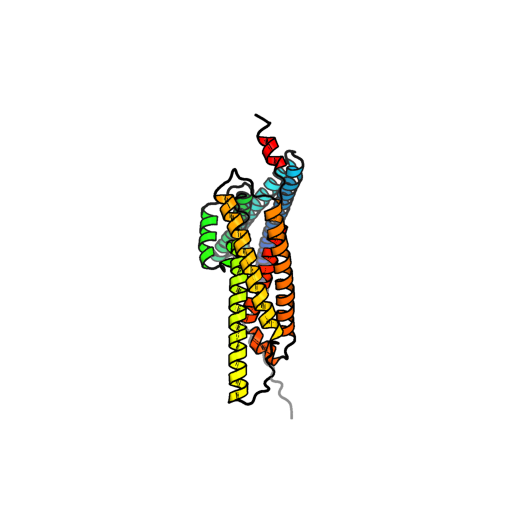A N 1
ATOM 620 C CA . SER A 1 84 ? 5.924 4.796 -20.996 1.00 95.62 84 SER A CA 1
ATOM 621 C C . SER A 1 84 ? 5.975 4.523 -22.499 1.00 95.62 84 SER A C 1
ATOM 623 O O . SER A 1 84 ? 6.696 3.630 -22.945 1.00 95.62 84 SER A O 1
ATOM 625 N N . LEU A 1 85 ? 5.281 5.332 -23.307 1.00 96.12 85 LEU A N 1
ATOM 626 C CA . LEU A 1 85 ? 5.335 5.223 -24.763 1.00 96.12 85 LEU A CA 1
ATOM 627 C C . LEU A 1 85 ? 6.740 5.534 -25.296 1.00 96.12 85 LEU A C 1
ATOM 629 O O . LEU A 1 85 ? 7.279 4.771 -26.096 1.00 96.12 85 LEU A O 1
ATOM 633 N N . ALA A 1 86 ? 7.358 6.622 -24.831 1.00 95.56 86 ALA A N 1
ATOM 634 C CA . ALA A 1 86 ? 8.707 7.009 -25.227 1.00 95.56 86 ALA A CA 1
ATOM 635 C C . ALA A 1 86 ? 9.739 5.943 -24.840 1.00 95.56 86 ALA A C 1
ATOM 637 O O . ALA A 1 86 ? 10.633 5.657 -25.634 1.00 95.56 86 ALA A O 1
ATOM 638 N N . TYR A 1 87 ? 9.600 5.315 -23.670 1.00 96.06 87 TYR A N 1
ATOM 639 C CA . TYR A 1 87 ? 10.460 4.220 -23.216 1.00 96.06 87 TYR A CA 1
ATOM 640 C C . TYR A 1 87 ? 10.389 3.006 -24.157 1.00 96.06 87 TYR A C 1
ATOM 642 O O . TYR A 1 87 ? 11.430 2.524 -24.609 1.00 96.06 87 TYR A O 1
ATOM 650 N N . VAL A 1 88 ? 9.187 2.586 -24.566 1.00 96.44 88 VAL A N 1
ATOM 651 C CA . VAL A 1 88 ? 9.014 1.478 -25.524 1.00 96.44 88 VAL A CA 1
ATOM 652 C C . VAL A 1 88 ? 9.515 1.854 -26.920 1.00 96.44 88 VAL A C 1
ATOM 654 O O . VAL A 1 88 ? 10.286 1.104 -27.519 1.00 96.44 88 VAL A O 1
ATOM 657 N N . LEU A 1 89 ? 9.127 3.022 -27.442 1.00 95.88 89 LEU A N 1
ATOM 658 C CA . LEU A 1 89 ? 9.529 3.457 -28.783 1.00 95.88 89 LEU A CA 1
ATOM 659 C C . LEU A 1 89 ? 11.050 3.597 -28.893 1.00 95.88 89 LEU A C 1
ATOM 661 O O . LEU A 1 89 ? 11.653 3.089 -29.839 1.00 95.88 89 LEU A O 1
ATOM 665 N N . SER A 1 90 ? 11.692 4.228 -27.908 1.00 94.38 90 SER A N 1
ATOM 666 C CA . SER A 1 90 ? 13.152 4.353 -27.881 1.00 94.38 90 SER A CA 1
ATOM 667 C C . SER A 1 90 ? 13.847 2.996 -27.763 1.00 94.38 90 SER A C 1
ATOM 669 O O . SER A 1 90 ? 14.862 2.796 -28.425 1.00 94.38 90 SER A O 1
ATOM 671 N N . ALA A 1 91 ? 13.288 2.026 -27.031 1.00 93.69 91 ALA A N 1
ATOM 672 C CA . ALA A 1 91 ? 13.830 0.667 -26.990 1.00 93.69 91 ALA A CA 1
ATOM 673 C C . ALA A 1 91 ? 13.767 -0.045 -28.349 1.00 93.69 91 ALA A C 1
ATOM 675 O O . ALA A 1 91 ? 14.706 -0.754 -28.719 1.00 93.69 91 ALA A O 1
ATOM 676 N N . VAL A 1 92 ? 12.689 0.168 -29.111 1.00 94.50 92 VAL A N 1
ATOM 677 C CA . VAL A 1 92 ? 12.536 -0.380 -30.466 1.00 94.50 92 VAL A CA 1
ATOM 678 C C . VAL A 1 92 ? 13.529 0.272 -31.430 1.00 94.50 92 VAL A C 1
ATOM 680 O O . VAL A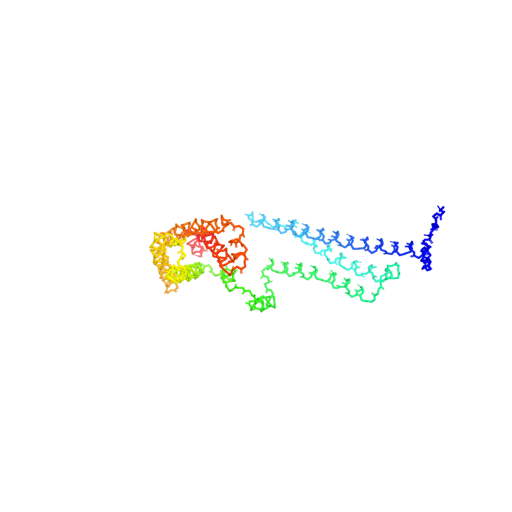 1 92 ? 14.248 -0.443 -32.130 1.00 94.50 92 VAL A O 1
ATOM 683 N N . PHE A 1 93 ? 13.631 1.605 -31.437 1.00 95.12 93 PHE A N 1
ATOM 684 C CA . PHE A 1 93 ? 14.539 2.326 -32.336 1.00 95.12 93 PHE A CA 1
ATOM 685 C C . PHE A 1 93 ? 16.020 2.087 -32.009 1.00 95.12 93 PHE A C 1
ATOM 687 O O . PHE A 1 93 ? 16.831 1.906 -32.915 1.00 95.12 93 PHE A O 1
ATOM 694 N N . LEU A 1 94 ? 16.389 2.030 -30.725 1.00 92.44 94 LEU A N 1
ATOM 695 C CA . LEU A 1 94 ? 17.771 1.807 -30.284 1.00 92.44 94 LEU A CA 1
ATOM 696 C C . LEU A 1 94 ? 18.095 0.324 -30.049 1.00 92.44 94 LEU A C 1
ATOM 698 O O . LEU A 1 94 ? 19.160 0.006 -29.513 1.00 92.44 94 LEU A O 1
ATOM 702 N N . ARG A 1 95 ? 17.232 -0.606 -30.479 1.00 92.50 95 ARG A N 1
ATOM 703 C CA . ARG A 1 95 ? 17.394 -2.052 -30.255 1.00 92.50 95 ARG A CA 1
ATOM 704 C C . ARG A 1 95 ? 18.792 -2.557 -30.614 1.00 92.50 95 ARG A C 1
ATOM 706 O O . ARG A 1 95 ? 19.407 -3.285 -29.835 1.00 92.50 95 ARG A O 1
ATOM 713 N N . HIS A 1 96 ? 19.296 -2.170 -31.785 1.00 90.12 96 HIS A N 1
ATOM 714 C CA . HIS A 1 96 ? 20.604 -2.609 -32.275 1.00 90.12 96 HIS A CA 1
ATOM 715 C C . HIS A 1 96 ? 21.762 -1.966 -31.501 1.00 90.12 96 HIS A C 1
ATOM 717 O O . HIS A 1 96 ? 22.695 -2.670 -31.118 1.00 90.12 96 HIS A O 1
AT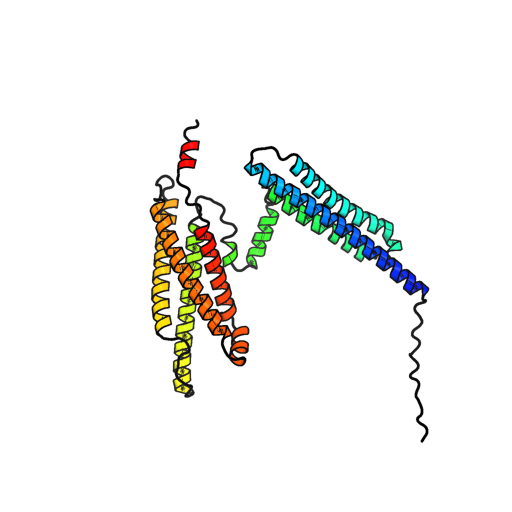OM 723 N N . ALA A 1 97 ? 21.669 -0.668 -31.195 1.00 88.38 97 ALA A N 1
ATOM 724 C CA . ALA A 1 97 ? 22.685 0.064 -30.434 1.00 88.38 97 ALA A CA 1
ATOM 725 C C . ALA A 1 97 ? 22.809 -0.449 -28.989 1.00 88.38 97 ALA A C 1
ATOM 727 O O . ALA A 1 97 ? 23.909 -0.603 -28.462 1.00 88.38 97 ALA A O 1
ATOM 728 N N . MET A 1 98 ? 21.681 -0.792 -28.367 1.00 88.81 98 MET A N 1
ATOM 729 C CA . MET A 1 98 ? 21.637 -1.370 -27.025 1.00 88.81 98 MET A CA 1
ATOM 730 C C . MET A 1 98 ? 21.862 -2.887 -27.010 1.00 88.81 98 MET A C 1
ATOM 732 O O . MET A 1 98 ? 21.937 -3.472 -25.931 1.00 88.81 98 MET A O 1
ATOM 736 N N . ARG A 1 99 ? 21.989 -3.550 -28.169 1.00 90.50 99 ARG A N 1
ATOM 737 C CA . ARG A 1 99 ? 22.133 -5.016 -28.306 1.00 90.50 99 ARG A CA 1
ATOM 738 C C . ARG A 1 99 ? 20.994 -5.791 -27.616 1.00 90.50 99 ARG A C 1
ATOM 740 O O . ARG A 1 99 ? 21.253 -6.772 -26.922 1.00 90.50 99 ARG A O 1
ATOM 747 N N . LEU A 1 100 ? 19.755 -5.306 -27.733 1.00 90.81 100 LEU A N 1
ATOM 748 C CA . LEU A 1 100 ? 18.580 -5.887 -27.071 1.00 90.81 100 LEU A CA 1
ATOM 749 C C . LEU A 1 100 ? 18.043 -7.111 -27.821 1.00 90.81 100 LEU A C 1
ATOM 751 O O . LEU A 1 100 ? 17.836 -7.086 -29.042 1.00 90.81 100 LEU A O 1
ATOM 755 N N . ASN A 1 101 ? 17.750 -8.165 -27.063 1.00 93.12 101 ASN A N 1
ATOM 756 C CA . ASN A 1 101 ? 17.051 -9.344 -27.560 1.00 93.12 101 ASN A CA 1
ATOM 757 C C . ASN A 1 101 ? 15.529 -9.132 -27.554 1.00 93.12 101 ASN A C 1
ATOM 759 O O . ASN A 1 101 ? 15.006 -8.239 -26.893 1.00 93.12 101 ASN A O 1
ATOM 763 N N . VAL A 1 102 ? 14.791 -9.997 -28.260 1.00 92.00 102 VAL A N 1
ATOM 764 C CA . VAL A 1 102 ? 13.312 -9.961 -28.269 1.00 92.00 102 VAL A CA 1
ATOM 765 C C . VAL A 1 102 ? 12.747 -10.115 -26.855 1.00 92.00 102 VAL A C 1
ATOM 767 O O . VAL A 1 102 ? 11.821 -9.404 -26.482 1.00 92.00 102 VAL A O 1
ATOM 770 N N . ARG A 1 103 ? 13.354 -10.988 -26.041 1.00 94.31 103 ARG A N 1
ATOM 771 C CA . ARG A 1 103 ? 13.009 -11.149 -24.623 1.00 94.31 103 ARG A CA 1
ATOM 772 C C . ARG A 1 103 ? 13.133 -9.836 -23.846 1.00 94.31 103 ARG A C 1
ATOM 774 O O . ARG A 1 103 ? 12.266 -9.542 -23.031 1.00 94.31 103 ARG A O 1
ATOM 781 N N . ASP A 1 104 ? 14.180 -9.059 -24.114 1.00 91.81 104 ASP A N 1
ATOM 782 C CA . ASP A 1 104 ? 14.414 -7.789 -23.426 1.00 91.81 104 ASP A CA 1
ATOM 783 C C . ASP A 1 104 ? 13.352 -6.759 -23.829 1.00 91.81 104 ASP A C 1
ATOM 785 O O . ASP A 1 104 ? 12.841 -6.048 -22.975 1.00 91.81 104 ASP A O 1
ATOM 789 N N . LEU A 1 105 ? 12.943 -6.732 -25.103 1.00 92.88 105 LEU A N 1
ATOM 790 C CA . LEU A 1 105 ? 11.851 -5.867 -25.564 1.00 92.88 105 LEU A CA 1
ATOM 791 C C . LEU A 1 105 ? 10.504 -6.227 -24.926 1.00 92.88 105 LEU A C 1
ATOM 793 O O . LEU A 1 105 ? 9.757 -5.332 -24.541 1.00 92.88 105 LEU A O 1
ATOM 797 N N . VAL A 1 106 ? 10.200 -7.521 -24.780 1.00 95.12 106 VAL A N 1
ATOM 798 C CA . VAL A 1 106 ? 8.992 -7.968 -24.065 1.00 95.12 106 VAL A CA 1
ATOM 799 C C . VAL A 1 106 ? 9.048 -7.523 -22.605 1.00 95.12 106 VAL A C 1
ATOM 801 O O . VAL A 1 106 ? 8.064 -7.003 -22.086 1.00 95.12 106 VAL A O 1
ATOM 804 N N . TRP A 1 107 ? 10.203 -7.675 -21.954 1.00 94.88 107 TRP A N 1
ATOM 805 C CA . TRP A 1 107 ? 10.394 -7.234 -20.574 1.00 94.88 107 TRP A CA 1
ATOM 806 C C . TRP A 1 107 ? 10.222 -5.719 -20.413 1.00 94.88 107 TRP A C 1
ATOM 808 O O . TRP A 1 107 ? 9.498 -5.286 -19.523 1.00 94.88 107 TRP A O 1
ATOM 818 N N . ILE A 1 108 ? 10.807 -4.925 -21.312 1.00 93.75 108 ILE A N 1
ATOM 819 C CA . ILE A 1 108 ? 10.624 -3.467 -21.385 1.00 93.75 108 ILE A CA 1
ATOM 820 C C . ILE A 1 108 ? 9.141 -3.120 -21.559 1.00 93.75 108 ILE A C 1
ATOM 822 O O . ILE A 1 108 ? 8.634 -2.233 -20.880 1.00 93.75 108 ILE A O 1
ATOM 826 N N . GLY A 1 109 ? 8.413 -3.847 -22.411 1.00 94.69 109 GLY A N 1
ATOM 827 C CA . GLY A 1 109 ? 6.970 -3.664 -22.582 1.00 94.69 109 GLY A CA 1
ATOM 828 C C . GLY A 1 109 ? 6.183 -3.920 -21.294 1.00 94.69 109 GLY A C 1
ATOM 829 O O . GLY A 1 109 ? 5.342 -3.107 -20.913 1.00 94.69 109 GLY A O 1
ATOM 830 N N . VAL A 1 110 ? 6.491 -5.004 -20.575 1.00 94.56 110 VAL A N 1
ATOM 831 C CA . VAL A 1 110 ? 5.882 -5.297 -19.266 1.00 94.56 110 VAL A CA 1
ATOM 832 C C . VAL A 1 110 ? 6.198 -4.186 -18.262 1.00 94.56 110 VAL A C 1
ATOM 834 O O . VAL A 1 110 ? 5.285 -3.692 -17.601 1.00 94.56 110 VAL A O 1
ATOM 837 N N . GLN A 1 111 ? 7.459 -3.743 -18.204 1.00 93.44 111 GLN A N 1
ATOM 838 C CA . GLN A 1 111 ? 7.926 -2.666 -17.325 1.00 93.44 111 GLN A CA 1
ATOM 839 C C . GLN A 1 111 ? 7.282 -1.310 -17.632 1.00 93.44 111 GLN A C 1
ATOM 841 O O . GLN A 1 111 ? 7.010 -0.541 -16.716 1.00 93.44 111 GLN A O 1
ATOM 846 N N . ALA A 1 112 ? 6.984 -1.031 -18.899 1.00 94.38 112 ALA A N 1
ATOM 847 C CA . ALA A 1 112 ? 6.247 0.161 -19.305 1.00 94.38 112 ALA A CA 1
ATOM 848 C C . ALA A 1 112 ? 4.761 0.084 -18.921 1.00 94.38 112 ALA A C 1
ATOM 850 O O . ALA A 1 112 ? 4.132 1.100 -18.646 1.00 94.38 112 ALA A O 1
ATOM 851 N N . THR A 1 113 ? 4.188 -1.122 -18.920 1.00 93.69 113 THR A N 1
ATOM 852 C CA . THR A 1 113 ? 2.739 -1.324 -18.790 1.00 93.69 113 THR A CA 1
ATOM 853 C C . THR A 1 113 ? 2.282 -1.322 -17.335 1.00 93.69 113 THR A C 1
ATOM 855 O O . THR A 1 113 ? 1.314 -0.645 -16.992 1.00 93.69 113 THR A O 1
ATOM 858 N N . TRP A 1 114 ? 2.974 -2.045 -16.448 1.00 93.12 114 TRP A N 1
ATOM 859 C CA . TRP A 1 114 ? 2.513 -2.200 -15.064 1.00 93.12 114 TRP A CA 1
ATOM 860 C C . TRP A 1 114 ? 2.375 -0.886 -14.264 1.00 93.12 114 TRP A C 1
ATOM 862 O O . TRP A 1 114 ? 1.387 -0.786 -13.533 1.00 93.12 114 TRP A O 1
ATOM 872 N N . PRO A 1 115 ? 3.222 0.163 -14.396 1.00 91.44 115 PRO A N 1
ATOM 873 C CA . PRO A 1 115 ? 3.069 1.381 -13.609 1.00 91.44 115 PRO A CA 1
ATOM 874 C C . PRO A 1 115 ? 1.887 2.200 -14.124 1.00 91.44 115 PRO A C 1
ATOM 876 O O . PRO A 1 115 ? 1.174 2.795 -13.324 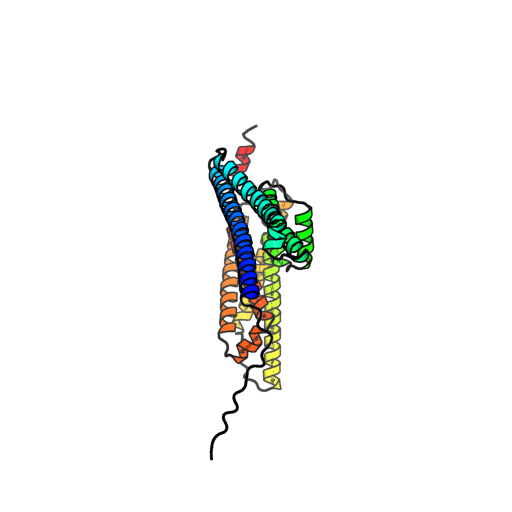1.00 91.44 115 PRO A O 1
ATOM 879 N N . VAL A 1 116 ? 1.629 2.173 -15.438 1.00 93.62 116 VAL A N 1
ATOM 880 C CA . VAL A 1 116 ? 0.444 2.783 -16.056 1.00 93.62 116 VAL A CA 1
ATOM 881 C C . VAL A 1 116 ? -0.822 2.099 -15.550 1.00 93.62 116 VAL A C 1
ATOM 883 O O . VAL A 1 116 ? -1.764 2.786 -15.169 1.00 93.62 116 VAL A O 1
ATOM 886 N N . CYS A 1 117 ? -0.840 0.763 -15.489 1.00 91.62 117 CYS A N 1
ATOM 887 C CA . CYS A 1 117 ? -1.974 0.014 -14.947 1.00 91.62 117 CYS A CA 1
ATOM 888 C C . CYS A 1 117 ? -2.219 0.343 -13.469 1.00 91.62 117 CYS A C 1
ATOM 890 O O . CYS A 1 117 ? -3.344 0.664 -13.100 1.00 91.62 117 CYS A O 1
ATOM 892 N N . VAL A 1 118 ? -1.179 0.312 -12.628 1.00 90.25 118 VAL A N 1
ATOM 893 C CA . VAL A 1 118 ? -1.294 0.623 -11.190 1.00 90.25 118 VAL A CA 1
ATOM 894 C C . VAL A 1 118 ? -1.726 2.071 -10.964 1.00 90.25 118 VAL A C 1
ATOM 896 O O . VAL A 1 118 ? -2.584 2.334 -10.119 1.00 90.25 118 VAL A O 1
ATOM 899 N N . TRP A 1 119 ? -1.169 3.009 -11.730 1.00 92.50 119 TRP A N 1
ATOM 900 C CA . TRP A 1 119 ? -1.556 4.416 -11.685 1.00 92.50 119 TRP A CA 1
ATOM 901 C C . TRP A 1 119 ? -3.008 4.609 -12.133 1.00 92.50 119 TRP A C 1
ATOM 903 O O . TRP A 1 119 ? -3.767 5.279 -11.440 1.00 92.50 119 TRP A O 1
ATOM 913 N N . GLY A 1 120 ? -3.418 3.974 -13.234 1.00 89.12 120 GLY A N 1
ATOM 914 C CA . GLY A 1 120 ? -4.778 4.056 -13.762 1.00 89.12 120 GLY A CA 1
ATOM 915 C C . GLY A 1 120 ? -5.814 3.477 -12.802 1.00 89.12 120 GLY A C 1
ATOM 916 O O . GLY A 1 120 ? -6.821 4.123 -12.544 1.00 89.12 120 GLY A O 1
ATOM 917 N N . VAL A 1 121 ? -5.536 2.316 -12.202 1.00 86.75 121 VAL A N 1
ATOM 918 C CA . VAL A 1 121 ? -6.393 1.725 -11.161 1.00 86.75 121 VAL A CA 1
ATOM 919 C C . VAL A 1 121 ? -6.507 2.658 -9.957 1.00 86.75 121 VAL A C 1
ATOM 921 O O . VAL A 1 121 ? -7.612 2.961 -9.526 1.00 86.75 121 VAL A O 1
ATOM 924 N N . SER A 1 122 ? -5.380 3.176 -9.459 1.00 85.62 122 SER A N 1
ATOM 925 C CA . SER A 1 122 ? -5.375 4.146 -8.352 1.00 85.62 122 SER A CA 1
ATOM 926 C C . SER A 1 122 ? -6.204 5.396 -8.671 1.00 85.62 122 SER A C 1
ATOM 928 O O . SER A 1 122 ? -6.887 5.926 -7.798 1.00 85.62 122 SER A O 1
ATOM 930 N N . PHE A 1 123 ? -6.146 5.867 -9.918 1.00 82.69 123 PHE A N 1
ATOM 931 C CA . PHE A 1 123 ? -6.894 7.032 -10.377 1.00 82.69 123 PHE A CA 1
ATOM 932 C C . PHE A 1 123 ? -8.397 6.746 -10.521 1.00 82.69 123 PHE A C 1
ATOM 934 O O . PHE A 1 123 ? -9.199 7.593 -10.143 1.00 82.69 123 PHE A O 1
ATOM 941 N N . MET A 1 124 ? -8.788 5.558 -10.995 1.00 81.25 124 MET A N 1
ATOM 942 C CA . MET A 1 124 ? -10.196 5.134 -11.061 1.00 81.25 124 MET A CA 1
ATOM 943 C C . MET A 1 124 ? -10.816 5.012 -9.669 1.00 81.25 124 MET A C 1
ATOM 945 O O . MET A 1 124 ? -11.861 5.605 -9.416 1.00 81.25 124 MET A O 1
ATOM 949 N N . CYS A 1 125 ? -10.108 4.381 -8.725 1.00 79.38 125 CYS A N 1
ATOM 950 C CA . CYS A 1 125 ? -10.557 4.311 -7.333 1.00 79.38 125 CYS A CA 1
ATOM 951 C C . CYS A 1 125 ? -10.726 5.704 -6.698 1.00 79.38 125 CYS A C 1
ATOM 953 O O . CYS A 1 125 ? -11.535 5.878 -5.795 1.00 79.38 125 CYS A O 1
ATOM 955 N N . MET A 1 126 ? -9.966 6.709 -7.145 1.00 74.38 126 MET A N 1
ATOM 956 C CA . MET A 1 126 ? -10.120 8.091 -6.678 1.00 74.38 126 MET A CA 1
ATOM 957 C C . MET A 1 126 ? -11.378 8.773 -7.241 1.00 74.38 126 MET A C 1
ATOM 959 O O . MET A 1 126 ? -11.896 9.699 -6.619 1.00 74.38 126 MET A O 1
ATOM 963 N N . LEU A 1 127 ? -11.854 8.351 -8.412 1.00 73.12 127 LEU A N 1
ATOM 964 C CA . LEU A 1 127 ? -13.064 8.872 -9.052 1.00 73.12 127 LEU A CA 1
ATOM 965 C C . LEU A 1 127 ? -14.345 8.168 -8.571 1.00 73.12 127 LEU A C 1
ATOM 967 O O . LEU A 1 127 ? -15.387 8.338 -9.194 1.00 73.12 127 LEU A O 1
ATOM 971 N N . ASP A 1 128 ? -14.270 7.412 -7.470 1.00 67.38 128 ASP A N 1
ATOM 972 C CA . ASP A 1 128 ? -15.338 6.547 -6.945 1.00 67.38 128 ASP A CA 1
ATOM 973 C C . ASP A 1 128 ? -15.785 5.441 -7.932 1.00 67.38 128 ASP A C 1
ATOM 975 O O . ASP A 1 128 ? -16.837 4.827 -7.760 1.00 67.38 128 ASP A O 1
ATOM 979 N N . GLU A 1 129 ? -14.969 5.132 -8.948 1.00 63.56 129 GLU A N 1
ATOM 980 C CA . GLU A 1 129 ? -15.152 3.969 -9.819 1.00 63.56 129 GLU A CA 1
ATOM 981 C C . GLU A 1 129 ? -14.309 2.807 -9.278 1.00 63.56 129 GLU A C 1
ATOM 983 O O . GLU A 1 129 ? -13.138 2.636 -9.624 1.00 63.56 129 GLU A O 1
ATOM 988 N N . GLU A 1 130 ? -14.892 2.007 -8.384 1.00 63.16 130 GLU A N 1
ATOM 989 C CA . GLU A 1 130 ? -14.282 0.756 -7.930 1.00 63.16 130 GLU A CA 1
ATOM 990 C C . GLU A 1 130 ? -14.407 -0.301 -9.040 1.00 63.16 130 GLU A C 1
ATOM 992 O O . GLU A 1 130 ? -15.521 -0.700 -9.380 1.00 63.16 130 GLU A O 1
ATOM 997 N N . PRO A 1 131 ? -13.304 -0.792 -9.638 1.00 68.50 131 PRO A N 1
ATOM 998 C CA . PRO A 1 131 ? -13.415 -1.790 -10.690 1.00 68.50 131 PRO A CA 1
ATOM 999 C C . PRO A 1 131 ? -13.885 -3.123 -10.094 1.00 68.50 131 PRO A C 1
ATOM 1001 O O . PRO A 1 131 ? -13.175 -3.711 -9.275 1.00 68.50 131 PRO A O 1
ATOM 1004 N N . ASP A 1 132 ? -15.024 -3.650 -10.552 1.00 72.50 132 ASP A N 1
ATOM 1005 C CA . ASP A 1 132 ? -15.582 -4.924 -10.061 1.00 72.50 132 ASP A CA 1
ATOM 1006 C C . ASP A 1 132 ? -14.558 -6.069 -10.110 1.00 72.50 132 ASP A C 1
ATOM 1008 O O . ASP A 1 132 ? -14.403 -6.835 -9.159 1.00 72.50 132 ASP A O 1
ATOM 1012 N N . TRP A 1 133 ? -13.765 -6.131 -11.186 1.00 76.69 133 TRP A N 1
ATOM 1013 C CA . TRP A 1 133 ? -12.714 -7.138 -11.353 1.00 76.69 133 TRP A CA 1
ATOM 1014 C C . TRP A 1 133 ? -11.606 -7.028 -10.295 1.00 76.69 133 TRP A C 1
ATOM 1016 O O . TRP A 1 133 ? -11.040 -8.042 -9.890 1.00 76.69 133 TRP A O 1
ATOM 1026 N N . LEU A 1 134 ? -11.276 -5.813 -9.842 1.00 71.62 134 LEU A N 1
ATOM 1027 C CA . LEU A 1 134 ? -10.264 -5.593 -8.809 1.00 71.62 134 LEU A CA 1
ATOM 1028 C C . LEU A 1 134 ? -10.797 -6.070 -7.462 1.00 71.62 134 LEU A C 1
ATOM 1030 O O . LEU A 1 134 ? -10.080 -6.741 -6.721 1.00 71.62 134 LEU A O 1
ATOM 1034 N N . MET A 1 135 ? -12.065 -5.774 -7.179 1.00 71.75 135 MET A N 1
ATOM 1035 C CA . MET A 1 135 ? -12.748 -6.269 -5.990 1.00 71.75 135 MET A CA 1
ATOM 1036 C C . MET A 1 135 ? -12.849 -7.793 -6.005 1.00 71.75 135 MET A C 1
ATOM 1038 O O . MET A 1 135 ? -12.607 -8.421 -4.978 1.00 71.75 135 MET A O 1
ATOM 1042 N N . ASP A 1 136 ? -13.094 -8.414 -7.157 1.00 74.25 136 ASP A N 1
ATOM 1043 C CA . ASP A 1 136 ? -13.088 -9.870 -7.305 1.00 74.25 136 ASP A CA 1
ATOM 1044 C C . ASP A 1 136 ? -11.697 -10.486 -7.116 1.00 74.25 136 ASP A C 1
ATOM 1046 O O . ASP A 1 136 ? -11.565 -11.507 -6.439 1.00 74.25 136 ASP A O 1
ATOM 1050 N N . VAL A 1 137 ? -10.634 -9.846 -7.612 1.00 72.69 137 VAL A N 1
ATOM 1051 C CA . VAL A 1 137 ? -9.245 -10.269 -7.353 1.00 72.69 137 VAL A CA 1
ATOM 1052 C C . VAL A 1 137 ? -8.885 -10.118 -5.874 1.00 72.69 137 VAL A C 1
ATOM 1054 O O . VAL A 1 137 ? -8.283 -11.023 -5.296 1.00 72.69 137 VAL A O 1
ATOM 1057 N N . LEU A 1 138 ? -9.286 -9.022 -5.227 1.00 68.50 138 LEU A N 1
ATOM 1058 C CA . LEU A 1 138 ? -9.107 -8.818 -3.786 1.00 68.50 138 LEU A CA 1
ATOM 1059 C C . LEU A 1 138 ? -9.912 -9.843 -2.970 1.00 68.50 138 LEU A C 1
ATOM 1061 O O . LEU A 1 138 ? -9.409 -10.377 -1.980 1.00 68.50 138 LEU A O 1
ATOM 1065 N N . ARG A 1 139 ? -11.120 -10.201 -3.421 1.00 66.38 139 ARG A N 1
ATOM 1066 C CA . ARG A 1 139 ? -11.927 -11.301 -2.865 1.00 66.38 139 ARG A CA 1
ATOM 1067 C C . ARG A 1 139 ? -11.293 -12.670 -3.099 1.00 66.38 139 ARG A C 1
ATOM 1069 O O . ARG A 1 139 ? -11.537 -13.574 -2.313 1.00 66.38 139 ARG A O 1
ATOM 1076 N N . LEU A 1 140 ? -10.481 -12.847 -4.134 1.00 70.69 140 LEU A N 1
ATOM 1077 C CA . LEU A 1 140 ? -9.723 -14.079 -4.367 1.00 70.69 140 LEU A CA 1
ATOM 1078 C C . LEU A 1 140 ? -8.472 -14.123 -3.479 1.00 70.69 140 LEU A C 1
ATOM 1080 O O . LEU A 1 140 ? -8.170 -15.151 -2.874 1.00 70.69 140 LEU A O 1
ATOM 1084 N N . ALA A 1 141 ? -7.808 -12.978 -3.300 1.00 65.69 141 ALA A N 1
ATOM 1085 C CA . ALA A 1 141 ? -6.738 -12.796 -2.321 1.00 65.69 141 ALA A CA 1
ATOM 1086 C C . ALA A 1 141 ? -7.226 -12.995 -0.872 1.00 65.69 141 ALA A C 1
ATOM 1088 O O . ALA A 1 141 ? -6.444 -13.413 -0.019 1.00 65.69 141 ALA A O 1
ATOM 1089 N N . ARG A 1 142 ? -8.527 -12.803 -0.601 1.00 58.00 142 ARG A N 1
ATOM 1090 C CA . ARG A 1 142 ? -9.202 -13.160 0.664 1.00 58.00 142 ARG A CA 1
ATOM 1091 C C . ARG A 1 142 ? -8.937 -14.599 1.105 1.00 58.00 142 ARG A C 1
ATOM 1093 O O . ARG A 1 142 ? -8.912 -14.859 2.300 1.00 58.00 142 ARG A O 1
ATOM 1100 N N . LEU A 1 143 ? -8.736 -15.526 0.165 1.00 59.59 143 LEU A N 1
ATOM 1101 C CA . LEU A 1 143 ? -8.431 -16.927 0.476 1.00 59.59 143 LEU A CA 1
ATOM 1102 C C . LEU A 1 143 ? -7.034 -17.106 1.093 1.00 59.59 143 LEU A C 1
ATOM 1104 O O . LEU A 1 143 ? -6.763 -18.139 1.699 1.00 59.59 143 LEU A O 1
ATOM 1108 N N . PHE A 1 144 ? -6.161 -16.104 0.957 1.00 61.69 144 PHE A N 1
ATOM 1109 C CA . PHE A 1 144 ? -4.765 -16.149 1.388 1.00 61.69 144 PHE A CA 1
ATOM 1110 C C . PHE A 1 144 ? -4.436 -15.202 2.553 1.00 61.69 144 PHE A C 1
ATOM 1112 O O . PHE A 1 144 ? -3.371 -15.351 3.153 1.00 61.69 144 PHE A O 1
ATOM 1119 N N . LEU A 1 145 ? -5.315 -14.251 2.903 1.00 53.00 145 LEU A N 1
ATOM 1120 C CA . LEU A 1 145 ? -5.098 -13.339 4.033 1.00 53.00 145 LEU A CA 1
ATOM 1121 C C . LEU A 1 145 ? -5.774 -13.832 5.330 1.00 53.00 145 LEU A C 1
ATOM 1123 O O . LEU A 1 145 ? -6.898 -14.333 5.287 1.00 53.00 145 LEU A O 1
ATOM 1127 N N . PRO A 1 146 ? -5.140 -13.645 6.508 1.00 59.66 146 PRO A N 1
ATOM 1128 C CA . PRO A 1 146 ? -5.759 -13.930 7.801 1.00 59.66 146 PRO A CA 1
ATOM 1129 C C . PRO A 1 146 ? -7.053 -13.125 7.994 1.00 59.66 146 PRO A C 1
ATOM 1131 O O . PRO A 1 146 ? -7.061 -11.897 7.905 1.00 59.66 146 PRO A O 1
ATOM 1134 N N . SER A 1 147 ? -8.146 -13.825 8.301 1.00 53.38 147 SER A N 1
ATOM 1135 C CA . SER A 1 147 ? -9.522 -13.303 8.325 1.00 53.38 147 SER A CA 1
ATOM 1136 C C . SER A 1 147 ? -9.768 -12.121 9.275 1.00 53.38 147 SER A C 1
ATOM 1138 O O . SER A 1 147 ? -10.750 -11.408 9.112 1.00 53.38 147 SER A O 1
ATOM 1140 N N . ALA A 1 148 ? -8.892 -11.886 10.256 1.00 51.25 148 ALA A N 1
ATOM 1141 C CA . ALA A 1 148 ? -9.095 -10.877 11.297 1.00 51.25 148 ALA A CA 1
ATOM 1142 C C . ALA A 1 148 ? -8.856 -9.426 10.836 1.00 51.25 148 ALA A C 1
ATOM 1144 O O . ALA A 1 148 ? -9.508 -8.518 11.344 1.00 51.25 148 ALA A O 1
ATOM 1145 N N . MET A 1 149 ? -7.955 -9.188 9.874 1.00 48.66 149 MET A N 1
ATOM 1146 C CA . MET A 1 149 ? -7.667 -7.825 9.391 1.00 48.66 149 MET A CA 1
ATOM 1147 C C . MET A 1 149 ? -8.604 -7.373 8.266 1.00 48.66 149 MET A C 1
ATOM 1149 O O . MET A 1 149 ? -8.709 -6.185 7.989 1.00 48.66 149 MET A O 1
ATOM 1153 N N . HIS A 1 150 ? -9.283 -8.310 7.607 1.00 52.34 150 HIS A N 1
ATOM 1154 C CA . HIS A 1 150 ? -10.062 -8.034 6.403 1.00 52.34 150 HIS A CA 1
ATOM 1155 C C . HIS A 1 150 ? -11.466 -7.491 6.713 1.00 52.34 150 HIS A C 1
ATOM 1157 O O . HIS A 1 150 ? -11.921 -6.553 6.061 1.00 52.34 150 HIS A O 1
ATOM 1163 N N . ASP A 1 151 ? -12.121 -8.015 7.752 1.00 47.47 151 ASP A N 1
ATOM 1164 C CA . ASP A 1 151 ? -13.504 -7.656 8.102 1.00 47.47 151 ASP A CA 1
ATOM 1165 C C . ASP A 1 151 ? -13.643 -6.214 8.638 1.00 47.47 151 ASP A C 1
ATOM 1167 O O . ASP A 1 151 ? -14.743 -5.669 8.685 1.00 47.47 151 ASP A O 1
ATOM 1171 N N . SER A 1 152 ? -12.540 -5.558 9.013 1.00 52.09 152 SER A N 1
ATOM 1172 C CA . SER A 1 152 ? -12.538 -4.170 9.488 1.00 52.09 152 SER A CA 1
ATOM 1173 C C . SER A 1 152 ? -12.279 -3.126 8.393 1.00 52.09 152 SER A C 1
ATOM 1175 O O . SER A 1 152 ? -12.575 -1.947 8.596 1.00 52.09 152 SER A O 1
ATOM 1177 N N . LEU A 1 153 ? -11.748 -3.549 7.241 1.00 48.47 153 LEU A N 1
ATOM 1178 C CA . LEU A 1 153 ? -11.373 -2.679 6.121 1.00 48.47 153 LEU A CA 1
ATOM 1179 C C . LEU A 1 153 ? -12.540 -2.383 5.161 1.00 48.47 153 LEU A C 1
ATOM 1181 O O . LEU A 1 153 ? -12.498 -1.355 4.495 1.00 48.47 153 LEU A O 1
ATOM 1185 N N . TYR A 1 154 ? -13.577 -3.233 5.117 1.00 48.72 154 TYR A N 1
ATOM 1186 C CA . TYR A 1 154 ? -14.634 -3.183 4.087 1.00 48.72 154 TYR A CA 1
ATOM 1187 C C . TYR A 1 154 ? -16.072 -2.951 4.596 1.00 48.72 154 TYR A C 1
ATOM 1189 O O . TYR A 1 154 ? -17.008 -3.001 3.805 1.00 48.72 154 TYR A O 1
ATOM 1197 N N . LEU A 1 155 ? -16.295 -2.674 5.886 1.00 50.94 155 LEU A N 1
ATOM 1198 C CA . LEU A 1 155 ? -17.632 -2.326 6.398 1.00 50.94 155 LEU A CA 1
ATOM 1199 C C . LEU A 1 155 ? -17.800 -0.796 6.412 1.00 50.94 155 LEU A C 1
ATOM 1201 O O . LEU A 1 155 ? -17.385 -0.123 7.358 1.00 50.94 155 LEU A O 1
ATOM 1205 N N . VAL A 1 156 ? -18.351 -0.270 5.311 1.00 48.53 156 VAL A N 1
ATOM 1206 C CA . VAL A 1 156 ? -18.502 1.167 4.987 1.00 48.53 156 VAL A CA 1
ATOM 1207 C C . VAL A 1 156 ? -19.936 1.688 5.197 1.00 48.53 156 VAL A C 1
ATOM 1209 O O . VAL A 1 156 ? -20.182 2.878 5.028 1.00 48.53 156 VAL A O 1
ATOM 1212 N N . ASP A 1 157 ? -20.883 0.877 5.672 1.00 50.03 157 ASP A N 1
ATOM 1213 C CA . ASP A 1 157 ? -22.222 1.396 5.969 1.00 50.03 157 ASP A CA 1
ATOM 1214 C C . ASP A 1 157 ? -22.265 2.078 7.343 1.00 50.03 157 ASP A C 1
ATOM 1216 O O . ASP A 1 157 ? -22.118 1.451 8.397 1.00 50.03 157 ASP A O 1
ATOM 1220 N N . ALA A 1 158 ? -22.492 3.395 7.325 1.00 45.06 158 ALA A N 1
ATOM 1221 C CA . ALA A 1 158 ? -22.580 4.266 8.499 1.00 45.06 158 ALA A CA 1
ATOM 1222 C C . ALA A 1 158 ? -23.692 3.875 9.494 1.00 45.06 158 ALA A C 1
ATOM 1224 O O . ALA A 1 158 ? -23.709 4.391 10.607 1.00 45.06 158 ALA A O 1
ATOM 1225 N N . GLU A 1 159 ? -24.592 2.959 9.130 1.00 51.53 159 GLU A N 1
ATOM 1226 C CA . GLU A 1 159 ? -25.636 2.412 10.006 1.00 51.53 159 GLU A CA 1
ATOM 1227 C C . GLU A 1 159 ? -25.172 1.174 10.801 1.00 51.53 159 GLU A C 1
ATOM 1229 O O . GLU A 1 159 ? -25.784 0.829 11.807 1.00 51.53 159 GLU A O 1
ATOM 1234 N N . GLN A 1 160 ? -24.047 0.542 10.435 1.00 61.75 160 GLN A N 1
ATOM 1235 C CA . GLN A 1 160 ? -23.554 -0.698 11.063 1.00 61.75 160 GLN A CA 1
ATOM 1236 C C . GLN A 1 160 ? -22.196 -0.548 11.764 1.00 61.75 160 GLN A C 1
ATOM 1238 O O . GLN A 1 160 ? -21.517 -1.534 12.036 1.00 61.75 160 GLN A O 1
ATOM 1243 N N . TRP A 1 161 ? -21.782 0.671 12.108 1.00 65.19 161 TRP A N 1
ATOM 1244 C CA . TRP A 1 161 ? -20.461 0.961 12.685 1.00 65.19 161 TRP A CA 1
ATOM 1245 C C . TRP A 1 161 ? -20.152 0.235 14.013 1.00 65.19 161 TRP A C 1
ATOM 1247 O O . TRP A 1 161 ? -18.982 0.030 14.344 1.00 65.19 161 TRP A O 1
ATOM 1257 N N . LEU A 1 162 ? -21.175 -0.199 14.758 1.00 68.00 162 LEU A N 1
ATOM 1258 C CA . LEU A 1 162 ? -21.025 -0.983 15.991 1.00 68.00 162 LEU A CA 1
ATOM 1259 C C . LEU A 1 162 ? -20.767 -2.482 15.738 1.00 68.00 162 LEU A C 1
ATOM 1261 O O . LEU A 1 162 ? -20.149 -3.143 16.574 1.00 68.00 162 LEU A O 1
ATOM 1265 N N . ALA A 1 163 ? -21.188 -3.033 14.594 1.00 71.00 163 ALA A N 1
ATOM 1266 C CA . ALA A 1 163 ? -21.028 -4.456 14.284 1.00 71.00 163 ALA A CA 1
ATOM 1267 C C . ALA A 1 163 ? -19.552 -4.895 14.127 1.00 71.00 163 ALA A C 1
ATOM 1269 O O . ALA A 1 163 ? -19.182 -5.925 14.702 1.00 71.00 163 ALA A O 1
ATOM 1270 N N . PRO A 1 164 ? -18.669 -4.125 13.452 1.00 69.88 164 PRO A N 1
ATOM 1271 C CA . PRO A 1 164 ? -17.235 -4.400 13.441 1.00 69.88 164 PRO A CA 1
ATOM 1272 C C . PRO A 1 164 ? -16.630 -4.394 14.845 1.00 69.88 164 PRO A C 1
ATOM 1274 O O . PRO A 1 164 ? -15.794 -5.238 15.153 1.00 69.88 164 PRO A O 1
ATOM 1277 N N . ILE A 1 165 ? -17.061 -3.460 15.702 1.00 74.31 165 ILE A N 1
ATOM 1278 C CA . ILE A 1 165 ? -16.565 -3.343 17.078 1.00 74.31 165 ILE A CA 1
ATOM 1279 C C . ILE A 1 165 ? -16.952 -4.598 17.860 1.00 74.31 165 ILE A C 1
ATOM 1281 O O . ILE A 1 165 ? -16.066 -5.259 18.391 1.00 74.31 165 ILE A O 1
ATOM 1285 N N . ALA A 1 166 ? -18.232 -4.985 17.844 1.00 75.62 166 ALA A N 1
ATOM 1286 C CA . ALA A 1 166 ? -18.713 -6.196 18.512 1.00 75.62 166 ALA A CA 1
ATOM 1287 C C . ALA A 1 166 ? -17.924 -7.444 18.084 1.00 75.62 166 ALA A C 1
ATOM 1289 O O . ALA A 1 166 ? -17.477 -8.231 18.920 1.00 75.62 166 ALA A O 1
ATOM 1290 N N . ARG A 1 167 ? -17.693 -7.599 16.776 1.00 72.56 167 ARG A N 1
ATOM 1291 C CA . ARG A 1 167 ? -16.990 -8.759 16.223 1.00 72.56 167 ARG A CA 1
ATOM 1292 C C . ARG A 1 167 ? -15.501 -8.770 16.559 1.00 72.56 167 ARG A C 1
ATOM 1294 O O . ARG A 1 167 ? -14.956 -9.821 16.883 1.00 72.56 167 ARG A O 1
ATOM 1301 N N . LEU A 1 168 ? -14.837 -7.617 16.528 1.00 70.56 168 LEU A N 1
ATOM 1302 C CA . LEU A 1 168 ? -13.442 -7.509 16.954 1.00 70.56 168 LEU A CA 1
ATOM 1303 C C . LEU A 1 168 ? -13.298 -7.807 18.451 1.00 70.56 168 LEU A C 1
ATOM 1305 O O . LEU A 1 168 ? -12.373 -8.521 18.838 1.00 70.56 168 LEU A O 1
ATOM 1309 N N . THR A 1 169 ? -14.227 -7.346 19.294 1.00 77.25 169 THR A N 1
ATOM 1310 C CA . THR A 1 169 ? -14.212 -7.684 20.724 1.00 77.25 169 THR A CA 1
ATOM 1311 C C . THR A 1 169 ? -14.442 -9.185 20.954 1.00 77.25 169 THR A C 1
ATOM 1313 O O . THR A 1 169 ? -13.821 -9.770 21.841 1.00 77.25 169 THR A O 1
ATOM 1316 N N . GLU A 1 170 ? -15.252 -9.861 20.129 1.00 79.06 170 GLU A N 1
ATOM 1317 C CA . GLU A 1 170 ? -15.383 -11.327 20.159 1.00 79.06 170 GLU A CA 1
ATOM 1318 C C . GLU A 1 170 ? -14.079 -12.048 19.814 1.00 79.06 170 GLU A C 1
ATOM 1320 O O . GLU A 1 170 ? -13.726 -13.017 20.489 1.00 79.06 170 GLU A O 1
ATOM 1325 N N . VAL A 1 171 ? -13.351 -11.577 18.797 1.00 76.81 171 VAL A N 1
ATOM 1326 C CA . VAL A 1 171 ? -12.044 -12.139 18.423 1.00 76.81 171 VAL A CA 1
ATOM 1327 C C . VAL A 1 171 ? -11.057 -11.995 19.580 1.00 76.81 171 VAL A C 1
ATOM 1329 O O . VAL A 1 171 ? -10.436 -12.984 19.971 1.00 76.81 171 VAL A O 1
ATOM 1332 N N . VAL A 1 172 ? -10.981 -10.808 20.193 1.00 77.81 172 VAL A N 1
ATOM 1333 C CA . VAL A 1 172 ? -10.145 -10.564 21.383 1.00 77.81 172 VAL A CA 1
ATOM 1334 C C . VAL A 1 172 ? -10.562 -11.483 22.540 1.00 77.81 172 VAL A C 1
ATOM 1336 O O . VAL A 1 172 ? -9.723 -12.137 23.151 1.00 77.81 172 VAL A O 1
ATOM 1339 N N . SER A 1 173 ? -11.865 -11.635 22.798 1.00 80.44 173 SER A N 1
ATOM 1340 C CA . SER A 1 173 ? -12.376 -12.548 23.833 1.00 80.44 173 SER A CA 1
ATOM 1341 C C . SER A 1 173 ? -12.022 -14.020 23.559 1.00 80.44 173 SER A C 1
ATOM 1343 O O . SER A 1 173 ? -11.693 -14.780 24.477 1.00 80.44 173 SER A O 1
ATOM 1345 N N . ALA A 1 174 ? -12.071 -14.452 22.297 1.00 79.38 174 ALA A N 1
ATOM 1346 C CA . ALA A 1 174 ? -11.717 -15.809 21.890 1.00 79.38 174 ALA A CA 1
ATOM 1347 C C . ALA A 1 174 ? -10.209 -16.084 22.011 1.00 79.38 174 ALA A C 1
ATOM 1349 O O . ALA A 1 174 ? -9.819 -17.195 22.404 1.00 79.38 174 ALA A O 1
ATOM 1350 N N . HIS A 1 175 ? -9.372 -15.089 21.709 1.00 76.31 175 HIS A N 1
ATOM 1351 C CA . HIS A 1 175 ? -7.926 -15.150 21.917 1.00 76.31 175 HIS A CA 1
ATOM 1352 C C . HIS A 1 175 ? -7.587 -15.247 23.406 1.00 76.31 175 HIS A C 1
ATOM 1354 O O . HIS A 1 175 ? -6.957 -16.231 23.803 1.00 76.31 175 HIS A O 1
ATOM 1360 N N . GLU A 1 176 ? -8.144 -14.376 24.249 1.00 77.88 176 GLU A N 1
ATOM 1361 C CA . GLU A 1 176 ? -7.936 -14.419 25.703 1.00 77.88 176 GLU A CA 1
ATOM 1362 C C . GLU A 1 176 ? -8.396 -15.753 26.324 1.00 77.88 176 GLU A C 1
ATOM 1364 O O . GLU A 1 176 ? -7.709 -16.363 27.149 1.00 77.88 176 GLU A O 1
ATOM 1369 N N . LYS A 1 177 ? -9.518 -16.316 25.854 1.00 83.12 177 LYS A N 1
ATOM 1370 C CA . LYS A 1 177 ? -9.954 -17.668 26.253 1.00 83.12 177 LYS A CA 1
ATOM 1371 C C . LYS A 1 177 ? -8.956 -18.756 25.837 1.00 83.12 177 LYS A C 1
ATOM 1373 O O . LYS A 1 177 ? -8.779 -19.753 26.540 1.00 83.12 177 LYS A O 1
ATOM 1378 N N . SER A 1 178 ? -8.345 -18.631 24.665 1.00 78.44 178 SER A N 1
ATOM 1379 C CA . SER A 1 178 ? -7.355 -19.599 24.178 1.00 78.44 178 SER A CA 1
ATOM 1380 C C . SER A 1 178 ? -6.044 -19.486 24.950 1.00 78.44 178 SER A C 1
ATOM 1382 O O . SER A 1 178 ? -5.454 -20.506 25.307 1.00 78.44 178 SER A O 1
ATOM 1384 N N . ARG A 1 179 ? -5.660 -18.265 25.311 1.00 73.50 179 ARG A N 1
ATOM 1385 C CA . ARG A 1 179 ? -4.533 -17.966 26.184 1.00 73.50 179 ARG A CA 1
ATOM 1386 C C . ARG A 1 179 ? -4.715 -18.548 27.587 1.00 73.50 179 ARG A C 1
ATOM 1388 O O . ARG A 1 179 ? -3.814 -19.226 28.077 1.00 73.50 179 ARG A O 1
ATOM 1395 N N . LEU A 1 180 ? -5.898 -18.395 28.186 1.00 80.75 180 LEU A N 1
ATOM 1396 C CA . LEU A 1 180 ? -6.267 -19.050 29.449 1.00 80.75 180 LEU A CA 1
ATOM 1397 C C . LEU A 1 180 ? -6.057 -20.568 29.397 1.00 80.75 180 LEU A C 1
ATOM 1399 O O . LEU A 1 180 ? -5.383 -21.126 30.261 1.00 80.75 180 LEU A O 1
ATOM 1403 N N . ARG A 1 181 ? -6.548 -21.226 28.339 1.00 81.50 181 ARG A N 1
ATOM 1404 C CA . ARG A 1 181 ? -6.363 -22.675 28.148 1.00 81.50 181 ARG A CA 1
ATOM 1405 C C . ARG A 1 181 ? -4.890 -23.065 28.033 1.00 81.50 181 ARG A C 1
ATOM 1407 O O . ARG A 1 181 ? -4.483 -24.072 28.604 1.00 81.50 181 ARG A O 1
ATOM 1414 N N . MET A 1 182 ? -4.079 -22.278 27.323 1.00 73.12 182 MET A N 1
ATOM 1415 C CA . MET A 1 182 ? -2.638 -22.537 27.215 1.00 73.12 182 MET A CA 1
ATOM 1416 C C . MET A 1 182 ? -1.917 -22.396 28.558 1.00 73.12 182 MET A C 1
ATOM 1418 O O . MET A 1 182 ? -1.029 -23.198 28.852 1.00 73.12 182 MET A O 1
ATOM 1422 N N . LEU A 1 183 ? -2.305 -21.414 29.376 1.00 74.12 183 LEU A N 1
ATOM 1423 C CA . LEU A 1 183 ? -1.757 -21.207 30.718 1.00 74.12 183 LEU A CA 1
ATOM 1424 C C . LEU A 1 183 ? -2.136 -22.345 31.673 1.00 74.12 183 LEU A C 1
ATOM 1426 O O . LEU A 1 183 ? -1.279 -22.845 32.403 1.00 74.12 183 LEU A O 1
ATOM 1430 N N . GLU A 1 184 ? -3.390 -22.796 31.644 1.00 78.19 184 GLU A N 1
ATOM 1431 C CA . GLU A 1 184 ? -3.848 -23.954 32.422 1.00 78.19 184 GLU A CA 1
ATOM 1432 C C . GLU A 1 184 ? -3.129 -25.238 32.006 1.00 78.19 184 GLU A C 1
ATOM 1434 O O . GLU A 1 184 ? -2.660 -25.995 32.859 1.00 78.19 184 GLU A O 1
ATOM 1439 N N . TYR A 1 185 ? -2.965 -25.443 30.698 1.00 76.69 185 TYR A N 1
ATOM 1440 C CA . TYR A 1 185 ? -2.202 -26.557 30.150 1.00 76.69 185 TYR A CA 1
ATOM 1441 C C . TYR A 1 185 ? -0.742 -26.515 30.614 1.00 76.69 185 TYR A C 1
ATOM 1443 O O . TYR A 1 185 ? -0.230 -27.512 31.115 1.00 76.69 185 TYR A O 1
ATOM 1451 N N . HIS A 1 186 ? -0.079 -25.355 30.541 1.00 70.06 186 HIS A N 1
ATOM 1452 C CA . HIS A 1 186 ? 1.294 -25.198 31.036 1.00 70.06 186 HIS A CA 1
ATOM 1453 C C . HIS A 1 186 ? 1.404 -25.477 32.534 1.00 70.06 186 HIS A C 1
ATOM 1455 O O . HIS A 1 186 ? 2.332 -26.163 32.958 1.00 70.06 186 HIS A O 1
ATOM 1461 N N . LYS A 1 187 ? 0.452 -25.001 33.344 1.00 73.81 187 LYS A N 1
ATOM 1462 C CA . LYS A 1 187 ? 0.412 -25.297 34.782 1.00 73.81 187 LYS A CA 1
ATOM 1463 C C . LYS A 1 187 ? 0.315 -26.803 35.037 1.00 73.81 187 LYS A C 1
ATOM 1465 O O . LYS A 1 187 ? 1.015 -27.318 35.905 1.00 73.81 187 LYS A O 1
ATOM 1470 N N . TRP A 1 188 ? -0.512 -27.508 34.268 1.00 75.12 188 TRP A N 1
ATOM 1471 C CA . TRP A 1 188 ? -0.652 -28.961 34.355 1.00 75.12 188 TRP A CA 1
ATOM 1472 C C . TRP A 1 188 ? 0.640 -29.695 33.962 1.00 75.12 188 TRP A C 1
ATOM 1474 O O . TRP A 1 188 ? 1.088 -30.575 34.695 1.00 75.12 188 TRP A O 1
ATOM 1484 N N . TRP A 1 189 ? 1.305 -29.276 32.880 1.00 70.06 189 TRP A N 1
ATOM 1485 C CA . TRP A 1 189 ? 2.604 -29.832 32.480 1.00 70.06 189 TRP A CA 1
ATOM 1486 C C . TRP A 1 189 ? 3.714 -29.563 33.485 1.00 70.06 189 TRP A C 1
ATOM 1488 O O . TRP A 1 189 ? 4.513 -30.455 33.744 1.00 70.06 189 TRP A O 1
ATOM 1498 N N . HIS A 1 190 ? 3.750 -28.378 34.094 1.00 67.94 190 HIS A N 1
ATOM 1499 C CA . HIS A 1 190 ? 4.695 -28.084 35.169 1.00 67.94 190 HIS A CA 1
ATOM 1500 C C . HIS A 1 190 ? 4.442 -28.951 36.405 1.00 67.94 190 HIS A C 1
ATOM 1502 O O . HIS A 1 190 ? 5.398 -29.433 37.001 1.00 67.94 190 HIS A O 1
ATOM 1508 N N . LEU A 1 191 ? 3.181 -29.206 36.768 1.00 72.38 191 LEU A N 1
ATOM 1509 C CA . LEU A 1 191 ? 2.841 -30.104 37.878 1.00 72.38 191 LEU A CA 1
ATOM 1510 C C . LEU A 1 191 ? 3.291 -31.545 37.608 1.00 72.38 191 LEU A C 1
ATOM 1512 O O . LEU A 1 191 ? 3.817 -32.199 38.507 1.00 72.38 191 LEU A O 1
ATOM 1516 N N . ILE A 1 192 ? 3.127 -32.035 36.377 1.00 72.00 192 ILE A N 1
ATOM 1517 C CA . ILE A 1 192 ? 3.637 -33.352 35.975 1.00 72.00 192 ILE A CA 1
ATOM 1518 C C . ILE A 1 192 ? 5.161 -33.349 35.950 1.00 72.00 192 ILE A C 1
ATOM 1520 O O . ILE A 1 192 ? 5.776 -34.257 36.494 1.00 72.00 192 ILE A O 1
ATOM 1524 N N . GLY A 1 193 ? 5.776 -32.322 35.369 1.00 66.19 193 GLY A N 1
ATOM 1525 C CA . GLY A 1 193 ? 7.224 -32.206 35.254 1.00 66.19 193 GLY A CA 1
ATOM 1526 C C . GLY A 1 193 ? 7.921 -32.150 36.612 1.00 66.19 193 GLY A C 1
ATOM 1527 O O . GLY A 1 193 ? 8.883 -32.876 36.835 1.00 66.19 193 GLY A O 1
ATOM 1528 N N . ALA A 1 194 ? 7.387 -31.369 37.551 1.00 65.31 194 ALA A N 1
ATOM 1529 C CA . ALA A 1 194 ? 7.873 -31.319 38.926 1.00 65.31 194 ALA A CA 1
ATOM 1530 C C . ALA A 1 194 ? 7.715 -32.678 39.629 1.00 65.31 194 ALA A C 1
ATOM 1532 O O . ALA A 1 194 ? 8.622 -33.126 40.323 1.00 65.31 194 ALA A O 1
ATOM 1533 N N . ARG A 1 195 ? 6.592 -33.375 39.407 1.00 71.50 195 ARG A N 1
ATOM 1534 C CA . ARG A 1 195 ? 6.301 -34.665 40.052 1.00 71.50 195 ARG A CA 1
ATOM 1535 C C . ARG A 1 195 ? 7.083 -35.844 39.465 1.00 71.50 195 ARG A C 1
ATOM 1537 O O . ARG A 1 195 ? 7.377 -36.783 40.194 1.00 71.50 195 ARG A O 1
ATOM 1544 N N . VAL A 1 196 ? 7.382 -35.816 38.167 1.00 71.75 196 VAL A N 1
ATOM 1545 C CA . VAL A 1 196 ? 8.051 -36.909 37.440 1.00 71.75 196 VAL A CA 1
ATOM 1546 C C . VAL A 1 196 ? 9.561 -36.691 37.357 1.00 71.75 196 VAL A C 1
ATOM 1548 O O . VAL A 1 196 ? 10.316 -37.650 37.478 1.00 71.75 196 VAL A O 1
ATOM 1551 N N . PHE A 1 197 ? 10.011 -35.449 37.175 1.00 63.12 197 PHE A N 1
ATOM 1552 C CA . PHE A 1 197 ? 11.415 -35.123 36.899 1.00 63.12 197 PHE A CA 1
ATOM 1553 C C . PHE A 1 197 ? 12.102 -34.319 38.009 1.00 63.12 197 PHE A C 1
ATOM 1555 O O . PHE A 1 197 ? 13.254 -33.936 37.835 1.00 63.12 197 PHE A O 1
ATOM 1562 N N . ASN A 1 198 ? 11.430 -34.074 39.141 1.00 64.50 198 ASN A N 1
ATOM 1563 C CA . ASN A 1 198 ? 11.989 -33.355 40.294 1.00 64.50 198 ASN A CA 1
ATOM 1564 C C . ASN A 1 198 ? 12.571 -31.972 39.919 1.00 64.50 198 ASN A C 1
ATOM 1566 O O . ASN A 1 198 ? 13.590 -31.538 40.451 1.00 64.50 198 ASN A O 1
ATOM 1570 N N . LEU A 1 199 ? 11.943 -31.311 38.940 1.00 60.22 199 LEU A N 1
ATOM 1571 C CA . LEU A 1 199 ? 12.274 -29.951 38.517 1.00 60.22 199 LEU A CA 1
ATOM 1572 C C . LEU A 1 199 ? 11.720 -28.946 39.533 1.00 60.22 199 LEU A C 1
ATOM 1574 O O . LEU A 1 199 ? 10.612 -29.143 40.041 1.00 60.22 199 LEU A O 1
ATOM 1578 N N . ASP A 1 200 ? 12.463 -27.864 39.784 1.00 52.59 200 ASP A N 1
ATOM 1579 C CA . ASP A 1 200 ? 12.052 -26.788 40.692 1.00 52.59 200 ASP A CA 1
ATOM 1580 C C . ASP A 1 200 ? 10.618 -26.325 40.395 1.00 52.59 200 ASP A C 1
ATOM 1582 O O . ASP A 1 200 ? 10.249 -25.970 39.273 1.00 52.59 200 ASP A O 1
ATOM 1586 N N . SER A 1 201 ? 9.784 -26.371 41.432 1.00 53.12 201 SER A N 1
ATOM 1587 C CA . SER A 1 201 ? 8.325 -26.320 41.341 1.00 53.12 201 SER A CA 1
ATOM 1588 C C . SER A 1 201 ? 7.748 -24.907 41.271 1.00 53.12 201 SER A C 1
ATOM 1590 O O . SER A 1 201 ? 6.565 -24.726 41.560 1.00 53.12 201 SER A O 1
ATOM 1592 N N . THR A 1 202 ? 8.543 -23.887 40.956 1.00 51.00 202 THR A N 1
ATOM 1593 C CA . THR A 1 202 ? 8.042 -22.514 40.845 1.00 51.00 202 THR A CA 1
ATOM 1594 C C . THR A 1 202 ? 7.365 -22.341 39.482 1.00 51.00 202 THR A C 1
ATOM 1596 O O . THR A 1 202 ? 8.037 -22.303 38.450 1.00 51.00 202 THR A O 1
ATOM 1599 N N . PRO A 1 203 ? 6.018 -22.277 39.416 1.00 53.44 203 PRO A N 1
ATOM 1600 C CA . PRO A 1 203 ? 5.349 -22.070 38.144 1.00 53.44 203 PRO A CA 1
ATOM 1601 C C . PRO A 1 203 ? 5.755 -20.694 37.593 1.00 53.44 203 PRO A C 1
ATOM 1603 O O . PRO A 1 203 ? 5.723 -19.710 38.334 1.00 53.44 203 PRO A O 1
ATOM 1606 N N . PRO A 1 204 ? 6.076 -20.579 36.294 1.00 54.53 204 PRO A N 1
ATOM 1607 C CA . PRO A 1 204 ? 6.528 -19.321 35.694 1.00 54.53 204 PRO A CA 1
ATOM 1608 C C . PRO A 1 204 ? 5.440 -18.232 35.639 1.00 54.53 204 PRO A C 1
ATOM 1610 O O . PRO A 1 204 ? 5.706 -17.117 35.200 1.00 54.53 204 PRO A O 1
ATOM 1613 N N . VAL A 1 205 ? 4.210 -18.539 36.061 1.00 57.06 205 VAL A N 1
ATOM 1614 C CA . VAL A 1 205 ? 3.067 -17.625 36.052 1.00 57.06 205 VAL A CA 1
ATOM 1615 C C . VAL A 1 205 ? 2.414 -17.669 37.431 1.00 57.06 205 VAL A C 1
ATOM 1617 O O . VAL A 1 205 ? 1.894 -18.708 37.842 1.00 57.06 205 VAL A O 1
ATOM 1620 N N . SER A 1 206 ? 2.456 -16.549 38.160 1.00 56.81 206 SER A N 1
ATOM 1621 C CA . SER A 1 206 ? 1.840 -16.442 39.486 1.00 56.81 206 SER A CA 1
ATOM 1622 C C . SER A 1 206 ? 0.338 -16.747 39.401 1.00 56.81 206 SER A C 1
ATOM 1624 O O . SER A 1 206 ? -0.352 -16.329 38.468 1.00 56.81 206 SER A O 1
ATOM 1626 N N . GLY A 1 207 ? -0.199 -17.487 40.378 1.00 57.22 207 GLY A N 1
ATOM 1627 C CA . GLY A 1 207 ? -1.634 -17.807 40.436 1.00 57.22 207 GLY A CA 1
ATOM 1628 C C . GLY A 1 207 ? -2.537 -16.564 40.448 1.00 57.22 207 GLY A C 1
ATOM 1629 O O . GLY A 1 207 ? -3.686 -16.628 40.009 1.00 57.22 207 GLY A O 1
ATOM 1630 N N . GLU A 1 208 ? -1.991 -15.425 40.867 1.00 58.38 208 GLU A N 1
ATOM 1631 C CA . GLU A 1 208 ? -2.612 -14.101 40.841 1.00 58.38 208 GLU A CA 1
ATOM 1632 C C . GLU A 1 208 ? -2.981 -13.647 39.416 1.00 58.38 208 GLU A C 1
ATOM 1634 O O . GLU A 1 208 ? -4.086 -13.151 39.192 1.00 58.38 208 GLU A O 1
ATOM 1639 N N . ASN A 1 209 ? -2.144 -13.961 38.419 1.00 69.25 209 ASN A N 1
ATOM 1640 C CA . ASN A 1 209 ? -2.412 -13.617 37.019 1.00 69.25 209 ASN A CA 1
ATOM 1641 C C . ASN A 1 209 ? -3.603 -14.398 36.447 1.00 69.25 209 ASN A C 1
ATOM 1643 O O . ASN A 1 209 ? -4.370 -13.855 35.659 1.00 69.25 209 ASN A O 1
ATOM 1647 N N . THR A 1 210 ? -3.809 -15.653 36.864 1.00 73.38 210 THR A N 1
ATOM 1648 C CA . THR A 1 210 ? -4.910 -16.478 36.329 1.00 73.38 210 THR A CA 1
ATOM 1649 C C . THR A 1 210 ? -6.285 -16.013 36.800 1.00 73.38 210 THR A C 1
ATOM 1651 O O . THR A 1 210 ? -7.215 -15.978 35.998 1.00 73.38 210 THR A O 1
ATOM 1654 N N . LYS A 1 211 ? -6.429 -15.602 38.069 1.00 79.19 211 LYS A N 1
ATOM 1655 C CA . LYS A 1 211 ? -7.695 -15.061 38.594 1.00 79.19 211 LYS A CA 1
ATOM 1656 C C . LYS A 1 211 ? -8.037 -13.716 37.953 1.00 79.19 211 LYS A C 1
ATOM 1658 O O . LYS A 1 211 ? -9.178 -13.514 37.545 1.00 79.19 211 LYS A O 1
ATOM 1663 N N . ALA A 1 212 ? -7.042 -12.840 37.803 1.00 78.75 212 ALA A N 1
ATOM 1664 C CA . ALA A 1 212 ? -7.212 -11.563 37.115 1.00 78.75 212 ALA A CA 1
ATOM 1665 C C . ALA A 1 212 ? -7.641 -11.755 35.648 1.00 78.75 212 ALA A C 1
ATOM 1667 O O . ALA A 1 212 ? -8.538 -11.064 35.172 1.00 78.75 212 ALA A O 1
ATOM 1668 N N . LEU A 1 213 ? -7.059 -12.735 34.945 1.00 77.94 213 LEU A N 1
ATOM 1669 C CA . LEU A 1 213 ? -7.403 -13.052 33.555 1.00 77.94 213 LEU A CA 1
ATOM 1670 C C . LEU A 1 213 ? -8.841 -13.589 33.415 1.00 77.94 213 LEU A C 1
ATOM 1672 O O . LEU A 1 213 ? -9.560 -13.196 32.500 1.00 77.94 213 LEU A O 1
ATOM 1676 N N . HIS A 1 214 ? -9.295 -14.427 34.354 1.00 82.50 214 HIS A N 1
ATOM 1677 C CA . HIS A 1 214 ? -10.682 -14.909 34.391 1.00 82.50 214 HIS A CA 1
ATOM 1678 C C . HIS A 1 214 ? -11.696 -13.779 34.603 1.00 82.50 214 HIS A C 1
ATOM 1680 O O . HIS A 1 214 ? -12.703 -13.740 33.896 1.00 82.50 214 HIS A O 1
ATOM 1686 N N . SER A 1 215 ? -11.425 -12.861 35.541 1.00 85.88 215 SER A N 1
ATOM 1687 C CA . SER A 1 215 ? -12.282 -11.689 35.778 1.00 85.88 215 SER A CA 1
ATOM 1688 C C . SER A 1 215 ? -12.396 -10.835 34.516 1.00 85.88 215 SER A C 1
ATOM 1690 O O . SER A 1 215 ? -13.494 -10.555 34.054 1.00 85.88 215 SER A O 1
ATOM 1692 N N . ARG A 1 216 ? -11.263 -10.527 33.877 1.00 80.25 216 ARG A N 1
ATOM 1693 C CA . ARG A 1 216 ? -11.224 -9.708 32.656 1.00 80.25 216 ARG A CA 1
ATOM 1694 C C . ARG A 1 216 ? -11.941 -10.352 31.481 1.00 80.25 216 ARG A C 1
ATOM 1696 O O . ARG A 1 216 ? -12.624 -9.664 30.732 1.00 80.25 216 ARG A O 1
ATOM 1703 N N . LEU A 1 217 ? -11.806 -11.669 31.309 1.00 84.81 217 LEU A N 1
ATOM 1704 C CA . LEU A 1 217 ? -12.543 -12.378 30.266 1.00 84.81 217 LEU A CA 1
ATOM 1705 C C . LEU A 1 217 ? -14.059 -12.290 30.503 1.00 84.81 217 LEU A C 1
ATOM 1707 O O . LEU A 1 217 ? -14.818 -12.223 29.534 1.00 84.81 217 LEU A O 1
ATOM 1711 N N . ALA A 1 218 ? -14.506 -12.310 31.762 1.00 87.62 218 ALA A N 1
ATOM 1712 C CA . ALA A 1 218 ? -15.911 -12.104 32.097 1.00 87.62 218 ALA A CA 1
ATOM 1713 C C . ALA A 1 218 ? -16.358 -10.674 31.751 1.00 87.62 218 ALA A C 1
ATOM 1715 O O . ALA A 1 218 ? -17.382 -10.520 31.085 1.00 87.62 218 ALA A O 1
ATOM 1716 N N . ASP A 1 219 ? -15.550 -9.665 32.088 1.00 86.06 219 ASP A N 1
ATOM 1717 C CA . ASP A 1 219 ? -15.836 -8.254 31.799 1.00 86.06 219 ASP A CA 1
ATOM 1718 C C . ASP A 1 219 ? -15.882 -7.972 30.287 1.00 86.06 219 ASP A C 1
ATOM 1720 O O . ASP A 1 219 ? -16.843 -7.391 29.788 1.00 86.06 219 ASP A O 1
ATOM 1724 N N . LEU A 1 220 ? -14.911 -8.482 29.518 1.00 80.81 220 LEU A N 1
ATOM 1725 C CA . LEU A 1 220 ? -14.894 -8.394 28.051 1.00 80.81 220 LEU A CA 1
ATOM 1726 C C . LEU A 1 220 ? -16.134 -9.034 27.423 1.00 80.81 220 LEU A C 1
ATOM 1728 O O . LEU A 1 220 ? -16.723 -8.470 26.504 1.00 80.81 220 LEU A O 1
ATOM 1732 N N . LYS A 1 221 ? -16.558 -10.204 27.916 1.00 86.94 221 LYS A N 1
ATOM 1733 C CA . LYS A 1 221 ? -17.779 -10.863 27.428 1.00 86.94 221 LYS A CA 1
ATOM 1734 C C . LYS A 1 221 ? -19.035 -10.072 27.768 1.00 86.94 221 LYS A C 1
ATOM 1736 O O . LYS A 1 221 ? -19.945 -10.036 26.942 1.00 86.94 221 LYS A O 1
ATOM 1741 N N . ALA A 1 222 ? -19.087 -9.461 28.950 1.00 87.50 222 ALA A N 1
ATOM 1742 C CA . ALA A 1 222 ? -20.191 -8.598 29.346 1.00 87.50 222 ALA A CA 1
ATOM 1743 C C . ALA A 1 222 ? -20.275 -7.371 28.426 1.00 87.50 222 ALA A C 1
ATOM 1745 O O . ALA A 1 222 ? -21.339 -7.110 27.869 1.00 87.50 222 ALA A O 1
ATOM 1746 N N . SER A 1 223 ? -19.148 -6.702 28.154 1.00 81.12 223 SER A N 1
ATOM 1747 C CA . SER A 1 223 ? -19.094 -5.584 27.204 1.00 81.12 223 SER A CA 1
ATOM 1748 C C . SER A 1 223 ? -19.427 -6.004 25.767 1.00 81.12 223 SER A C 1
ATOM 1750 O O . SER A 1 223 ? -20.144 -5.282 25.080 1.00 81.12 223 SER A O 1
ATOM 1752 N N . CYS A 1 224 ? -18.993 -7.186 25.307 1.00 81.19 224 CYS A N 1
ATOM 1753 C CA . CYS A 1 224 ? -19.426 -7.729 24.012 1.00 81.19 224 CYS A CA 1
ATOM 1754 C C . CYS A 1 224 ? -20.946 -7.897 23.942 1.00 81.19 224 CYS A C 1
ATOM 1756 O O . CYS A 1 224 ? -21.556 -7.568 22.927 1.00 81.19 224 CYS A O 1
ATOM 1758 N N . ALA A 1 225 ? -21.549 -8.461 24.993 1.00 86.12 225 ALA A N 1
ATOM 1759 C CA . ALA A 1 225 ? -22.987 -8.685 25.045 1.00 86.12 225 ALA A CA 1
ATOM 1760 C C . ALA A 1 225 ? -23.749 -7.353 25.037 1.00 86.12 225 ALA A C 1
ATOM 1762 O O . ALA A 1 225 ? -24.682 -7.208 24.254 1.00 86.12 225 ALA A O 1
ATOM 1763 N N . GLU A 1 226 ? -23.299 -6.371 25.824 1.00 87.31 226 GLU A N 1
ATOM 1764 C CA . GLU A 1 226 ? -23.857 -5.013 25.862 1.00 87.31 226 GLU A CA 1
ATOM 1765 C C . GLU A 1 226 ? -23.817 -4.352 24.474 1.00 87.31 226 GLU A C 1
ATOM 1767 O O . GLU A 1 226 ? -24.850 -3.922 23.964 1.00 87.31 226 GLU A O 1
ATOM 1772 N N . ILE A 1 227 ? -22.662 -4.362 23.798 1.00 80.69 227 ILE A N 1
ATOM 1773 C CA . ILE A 1 227 ? -22.519 -3.784 22.451 1.00 80.69 227 ILE A CA 1
ATOM 1774 C C . ILE A 1 227 ? -23.382 -4.534 21.432 1.00 80.69 227 ILE A C 1
ATOM 1776 O O . ILE A 1 227 ? -23.989 -3.907 20.567 1.00 80.69 227 ILE A O 1
ATOM 1780 N N . ARG A 1 228 ? -23.480 -5.865 21.520 1.00 83.50 228 ARG A N 1
ATOM 1781 C CA . ARG A 1 228 ? -24.309 -6.654 20.599 1.00 83.50 228 ARG A CA 1
ATOM 1782 C C . ARG A 1 228 ? -25.794 -6.340 20.760 1.00 83.50 228 ARG A C 1
ATOM 1784 O O . ARG A 1 228 ? -26.495 -6.252 19.757 1.00 83.50 228 ARG A O 1
ATOM 1791 N N . GLU A 1 229 ? -26.273 -6.167 21.986 1.00 85.81 229 GLU A N 1
ATOM 1792 C CA . GLU A 1 229 ? -27.657 -5.749 22.216 1.00 85.81 229 GLU A CA 1
ATOM 1793 C C . GLU A 1 229 ? -27.901 -4.332 21.680 1.00 85.81 229 GLU A C 1
ATOM 1795 O O . GLU A 1 229 ? -28.909 -4.111 21.015 1.00 85.81 229 GLU A O 1
ATOM 1800 N N . LEU A 1 230 ? -26.944 -3.407 21.825 1.00 80.44 230 LEU A N 1
ATOM 1801 C CA . LEU A 1 230 ? -27.028 -2.082 21.194 1.00 80.44 230 LEU A CA 1
ATOM 1802 C C . LEU A 1 230 ? -27.061 -2.159 19.657 1.00 80.44 230 LEU A C 1
ATOM 1804 O O . LEU A 1 230 ? -27.825 -1.428 19.030 1.00 80.44 230 LEU A O 1
ATOM 1808 N N . VAL A 1 231 ? -26.286 -3.063 19.044 1.00 78.81 231 VAL A N 1
ATOM 1809 C CA . VAL A 1 231 ? -26.321 -3.322 17.590 1.00 78.81 231 VAL A CA 1
ATOM 1810 C C . VAL A 1 231 ? -27.692 -3.836 17.158 1.00 78.81 231 VAL A C 1
ATOM 1812 O O . VAL A 1 231 ? -28.237 -3.347 16.173 1.00 78.81 231 VAL A O 1
ATOM 1815 N N . LYS A 1 232 ? -28.258 -4.808 17.884 1.00 82.62 232 LYS A N 1
ATOM 1816 C CA . LYS A 1 232 ? -29.588 -5.354 17.574 1.00 82.62 232 LYS A CA 1
ATOM 1817 C C . LYS A 1 232 ? -30.673 -4.293 17.709 1.00 82.62 232 LYS A C 1
ATOM 1819 O O . LYS A 1 232 ? -31.479 -4.140 16.804 1.00 82.62 232 LYS A O 1
ATOM 1824 N N . LEU A 1 233 ? -30.645 -3.513 18.791 1.00 81.00 233 LEU A N 1
ATOM 1825 C CA . LEU A 1 233 ? -31.594 -2.421 19.014 1.00 81.00 233 LEU A CA 1
ATOM 1826 C C . LEU A 1 233 ? -31.522 -1.359 17.911 1.00 81.00 233 LEU A C 1
ATOM 1828 O O . LEU A 1 233 ? -32.561 -0.859 17.486 1.00 81.00 233 LEU A O 1
ATOM 1832 N N . ALA A 1 234 ? -30.317 -1.041 17.430 1.00 72.19 234 ALA A N 1
ATOM 1833 C CA . ALA A 1 234 ? -30.131 -0.127 16.307 1.00 72.19 234 ALA A CA 1
ATOM 1834 C C . ALA A 1 234 ? -30.657 -0.707 14.980 1.00 72.19 234 ALA A C 1
ATOM 1836 O O . ALA A 1 234 ? -31.213 0.035 14.175 1.00 72.19 234 ALA A O 1
ATOM 1837 N N . ALA A 1 235 ? -30.511 -2.018 14.761 1.00 73.38 235 ALA A N 1
ATOM 1838 C CA . ALA A 1 235 ? -30.977 -2.694 13.550 1.00 73.38 235 ALA A CA 1
ATOM 1839 C C . ALA A 1 235 ? -32.505 -2.892 13.517 1.00 73.38 235 ALA A C 1
ATOM 1841 O O . ALA A 1 235 ? -33.127 -2.703 12.474 1.00 73.38 235 ALA A O 1
ATOM 1842 N N . ASP A 1 236 ? -33.114 -3.246 14.651 1.00 79.00 236 ASP A N 1
ATOM 1843 C CA . ASP A 1 236 ? -34.540 -3.587 14.748 1.00 79.00 236 ASP A CA 1
ATOM 1844 C C . ASP A 1 236 ? -35.457 -2.353 14.763 1.00 79.00 236 ASP A C 1
ATOM 1846 O O . ASP A 1 236 ? -36.673 -2.463 14.592 1.00 79.00 236 ASP A O 1
ATOM 1850 N N . SER A 1 237 ? -34.926 -1.159 15.032 1.00 71.06 237 SER A N 1
ATOM 1851 C CA . SER A 1 237 ? -35.727 0.063 15.140 1.00 71.06 237 SER A CA 1
ATOM 1852 C C . SER A 1 237 ? -34.937 1.299 14.699 1.00 71.06 237 SER A C 1
ATOM 1854 O O . SER A 1 237 ? -34.525 2.086 15.553 1.00 71.06 237 SER A O 1
ATOM 1856 N N . PRO A 1 238 ? -34.774 1.531 13.382 1.00 63.38 238 PRO A N 1
ATOM 1857 C CA . PRO A 1 238 ? -34.028 2.682 12.859 1.00 63.38 238 PRO A CA 1
ATOM 1858 C C . PRO A 1 238 ? -34.584 4.040 13.337 1.00 63.38 238 PRO A C 1
ATOM 1860 O O . PRO A 1 238 ? -33.827 4.994 13.518 1.00 63.38 238 PRO A O 1
ATOM 1863 N N . ASP A 1 239 ? -35.886 4.116 13.641 1.00 57.03 239 ASP A N 1
ATOM 1864 C CA . ASP A 1 239 ? -36.534 5.324 14.176 1.00 57.03 239 ASP A CA 1
ATOM 1865 C C . ASP A 1 239 ? -36.346 5.512 15.691 1.00 57.03 239 ASP A C 1
ATOM 1867 O O . ASP A 1 239 ? -36.440 6.630 16.215 1.00 57.03 239 ASP A O 1
ATOM 1871 N N . ARG A 1 240 ? -36.059 4.432 16.428 1.00 60.19 240 ARG A N 1
ATOM 1872 C CA . ARG A 1 240 ? -35.885 4.473 17.881 1.00 60.19 240 ARG A CA 1
ATOM 1873 C C . ARG A 1 240 ? -34.429 4.802 18.163 1.00 60.19 240 ARG A C 1
ATOM 1875 O O . ARG A 1 240 ? -33.562 3.937 18.156 1.00 60.19 240 ARG A O 1
ATOM 1882 N N . SER A 1 241 ? -34.151 6.081 18.400 1.00 58.19 241 SER A N 1
ATOM 1883 C CA . SER A 1 241 ? -32.794 6.527 18.707 1.00 58.19 241 SER A CA 1
ATOM 1884 C C . SER A 1 241 ? -32.267 5.813 19.947 1.00 58.19 241 SER A C 1
ATOM 1886 O O . SER A 1 241 ? -32.673 6.142 21.063 1.00 58.19 241 SER A O 1
ATOM 1888 N N . VAL A 1 242 ? -31.344 4.872 19.748 1.00 66.62 242 VAL A N 1
ATOM 1889 C CA . VAL A 1 242 ? -30.450 4.402 20.806 1.00 66.62 242 VAL A CA 1
ATOM 1890 C C . VAL A 1 242 ? -29.817 5.645 21.427 1.00 66.62 242 VAL A C 1
ATOM 1892 O O . VAL A 1 242 ? -29.321 6.518 20.704 1.00 66.62 242 VAL A O 1
ATOM 1895 N N . SER A 1 243 ? -29.900 5.782 22.753 1.00 75.44 243 SER A N 1
ATOM 1896 C CA . SER A 1 243 ? -29.401 6.987 23.404 1.00 75.44 243 SER A CA 1
ATOM 1897 C C . SER A 1 243 ? -27.898 7.082 23.172 1.00 75.44 243 SER A C 1
ATOM 1899 O O . SER A 1 243 ? -27.143 6.188 23.554 1.00 75.44 243 SER A O 1
ATOM 1901 N N . ALA A 1 244 ? -27.441 8.183 22.571 1.00 72.00 244 ALA A N 1
ATOM 1902 C CA . ALA A 1 244 ? -26.019 8.399 22.319 1.00 72.00 244 ALA A CA 1
ATOM 1903 C C . ALA A 1 244 ? -25.188 8.269 23.611 1.00 72.00 244 ALA A C 1
ATOM 1905 O O . ALA A 1 244 ? -24.050 7.812 23.567 1.00 72.00 244 ALA A O 1
ATOM 1906 N N . SER A 1 245 ? -25.774 8.598 24.769 1.00 76.94 245 SER A N 1
ATOM 1907 C CA . SER A 1 245 ? -25.130 8.447 26.076 1.00 76.94 245 SER A CA 1
ATOM 1908 C C . SER A 1 245 ? -24.847 6.991 26.455 1.00 76.94 245 SER A C 1
ATOM 1910 O O . SER A 1 245 ? -23.807 6.715 27.045 1.00 76.94 245 SER A O 1
ATOM 1912 N N . GLU A 1 246 ? -25.745 6.060 26.122 1.00 80.56 246 GLU A N 1
ATOM 1913 C CA . GLU A 1 246 ? -25.584 4.630 26.425 1.00 80.56 246 GLU A CA 1
ATOM 1914 C C . GLU A 1 246 ? -24.469 4.031 25.573 1.00 80.56 246 GLU A C 1
ATOM 1916 O O . GLU A 1 246 ? -23.600 3.325 26.081 1.00 80.56 246 GLU A O 1
ATOM 1921 N N . VAL A 1 247 ? -24.432 4.400 24.291 1.00 77.88 247 VAL A N 1
ATOM 1922 C CA . VAL A 1 247 ? -23.389 3.943 23.372 1.00 77.88 247 VAL A CA 1
ATOM 1923 C C . VAL A 1 247 ? -22.022 4.498 23.770 1.00 77.88 247 VAL A C 1
ATOM 1925 O O . VAL A 1 247 ? -21.051 3.750 23.826 1.00 77.88 247 VAL A O 1
ATOM 1928 N N . VAL A 1 248 ? -21.935 5.786 24.117 1.00 80.38 248 VAL A N 1
ATOM 1929 C CA . VAL A 1 248 ? -20.687 6.399 24.603 1.00 80.38 248 VAL A CA 1
ATOM 1930 C C . VAL A 1 248 ? -20.193 5.721 25.878 1.00 80.38 248 VAL A C 1
ATOM 1932 O O . VAL A 1 248 ? -19.001 5.444 25.995 1.00 80.38 248 VAL A O 1
ATOM 1935 N N . LEU A 1 249 ? -21.092 5.413 26.817 1.00 86.19 249 LEU A N 1
ATOM 1936 C CA . LEU A 1 249 ? -20.726 4.743 28.062 1.00 86.19 249 LEU A CA 1
ATOM 1937 C C . LEU A 1 249 ? -20.201 3.322 27.808 1.00 86.19 249 LEU A C 1
ATOM 1939 O O . LEU A 1 249 ? -19.160 2.953 28.354 1.00 86.19 249 LEU A O 1
ATOM 1943 N N . ALA A 1 250 ? -20.878 2.550 26.953 1.00 81.25 250 ALA A N 1
ATOM 1944 C CA . ALA A 1 250 ? -20.455 1.201 26.580 1.00 81.25 250 ALA A CA 1
ATOM 1945 C C . ALA A 1 250 ? -19.088 1.206 25.871 1.00 81.25 250 ALA A C 1
ATOM 1947 O O . ALA A 1 250 ? -18.206 0.409 26.199 1.00 81.25 250 ALA A O 1
ATOM 1948 N N . LEU A 1 251 ? -18.870 2.146 24.945 1.00 81.50 251 LEU A N 1
ATOM 1949 C CA . LEU A 1 251 ? -17.591 2.296 24.248 1.00 81.50 251 LEU A CA 1
ATOM 1950 C C . LEU A 1 251 ? -16.471 2.767 25.181 1.00 81.50 251 LEU A C 1
ATOM 1952 O O . LEU A 1 251 ? -15.359 2.258 25.078 1.00 81.50 251 LEU A O 1
ATOM 1956 N N . SER A 1 252 ? -16.748 3.681 26.117 1.00 84.50 252 SER A N 1
ATOM 1957 C CA . SER A 1 252 ? -15.764 4.128 27.114 1.00 84.50 252 SER A CA 1
ATOM 1958 C C . SER A 1 252 ? -15.289 2.964 27.981 1.00 84.50 252 SER A C 1
ATOM 1960 O O . SER A 1 252 ? -14.086 2.762 28.127 1.00 84.50 252 SER A O 1
ATOM 1962 N N . ARG A 1 253 ? -16.221 2.144 28.488 1.00 86.75 253 ARG A N 1
ATOM 1963 C CA . ARG A 1 253 ? -15.883 0.933 29.254 1.00 86.75 253 ARG A CA 1
ATOM 1964 C C . ARG A 1 253 ? -15.039 -0.037 28.433 1.00 86.75 253 ARG A C 1
ATOM 1966 O O . ARG A 1 253 ? -14.072 -0.596 28.946 1.00 86.75 253 ARG A O 1
ATOM 1973 N N . LEU A 1 254 ? -15.376 -0.218 27.154 1.00 83.19 254 LEU A N 1
ATOM 1974 C CA . LEU A 1 254 ? -14.590 -1.059 26.257 1.00 83.19 254 LEU A CA 1
ATOM 1975 C C . LEU A 1 254 ? -13.164 -0.513 26.076 1.00 83.19 254 LEU A C 1
ATOM 1977 O O . LEU A 1 254 ? -12.217 -1.292 26.111 1.00 83.19 254 LEU A O 1
ATOM 1981 N N . VAL A 1 255 ? -12.987 0.801 25.912 1.00 86.38 255 VAL A N 1
ATOM 1982 C CA . VAL A 1 255 ? -11.653 1.418 25.798 1.00 86.38 255 VAL A CA 1
ATOM 1983 C C . VAL A 1 255 ? -10.819 1.171 27.053 1.00 86.38 255 VAL A C 1
ATOM 1985 O O . VAL A 1 255 ? -9.655 0.789 26.930 1.00 86.38 255 VAL A O 1
ATOM 1988 N N . ASP A 1 256 ? -11.403 1.324 28.241 1.00 87.44 256 ASP A N 1
ATOM 1989 C CA . ASP A 1 256 ? -10.706 1.076 29.507 1.00 87.44 256 ASP A CA 1
ATOM 1990 C C . ASP A 1 256 ? -10.258 -0.388 29.632 1.00 87.44 256 ASP A C 1
ATOM 1992 O O . ASP A 1 256 ? -9.110 -0.667 29.996 1.00 87.44 256 ASP A O 1
ATOM 1996 N N . LEU A 1 257 ? -11.125 -1.330 29.245 1.00 83.56 257 LEU A N 1
ATOM 1997 C CA . LEU A 1 257 ? -10.788 -2.754 29.197 1.00 83.56 257 LEU A CA 1
ATOM 1998 C C . LEU A 1 257 ? -9.669 -3.043 28.188 1.00 83.56 257 LEU A C 1
ATOM 2000 O O . LEU A 1 257 ? -8.732 -3.774 28.509 1.00 83.56 257 LEU A O 1
ATOM 2004 N N . LEU A 1 258 ? -9.721 -2.452 26.992 1.00 83.25 258 LEU A N 1
ATOM 2005 C CA . LEU A 1 258 ? -8.697 -2.645 25.961 1.00 83.25 258 LEU A CA 1
ATOM 2006 C C . LEU A 1 258 ? -7.341 -2.068 26.375 1.00 83.25 258 LEU A C 1
ATOM 2008 O O . LEU A 1 258 ? -6.322 -2.713 26.142 1.00 83.25 258 LEU A O 1
ATOM 2012 N N . ASN A 1 259 ? -7.316 -0.907 27.035 1.00 86.88 259 ASN A N 1
ATOM 2013 C CA . ASN A 1 259 ? -6.087 -0.337 27.593 1.00 86.88 259 ASN A CA 1
ATOM 2014 C C . ASN A 1 259 ? -5.468 -1.271 28.639 1.00 86.88 259 ASN A C 1
ATOM 2016 O O . ASN A 1 259 ? -4.255 -1.473 28.656 1.00 86.88 259 ASN A O 1
ATOM 2020 N N . MET A 1 260 ? -6.298 -1.879 29.490 1.00 83.81 260 MET A N 1
ATOM 2021 C CA . MET A 1 260 ? -5.820 -2.842 30.478 1.00 83.81 260 MET A CA 1
ATOM 2022 C C . MET A 1 260 ? -5.221 -4.088 29.811 1.00 83.81 260 MET A C 1
ATOM 2024 O O . MET A 1 260 ? -4.163 -4.547 30.237 1.00 83.81 260 MET A O 1
ATOM 2028 N N . VAL A 1 261 ? -5.869 -4.623 28.768 1.00 81.12 261 VAL A N 1
ATOM 2029 C CA . VAL A 1 261 ? -5.372 -5.779 27.998 1.00 81.12 261 VAL A CA 1
ATOM 2030 C C . VAL A 1 261 ? -4.052 -5.455 27.299 1.00 81.12 261 VAL A C 1
ATOM 2032 O O . VAL A 1 261 ? -3.119 -6.251 27.371 1.00 81.12 261 VAL A O 1
ATOM 2035 N N . GLU A 1 262 ? -3.938 -4.278 26.685 1.00 86.69 262 GLU A N 1
ATOM 2036 C CA . GLU A 1 262 ? -2.718 -3.834 26.005 1.00 86.69 262 GLU A CA 1
ATOM 2037 C C . GLU A 1 262 ? -1.512 -3.796 26.949 1.00 86.69 262 GLU A C 1
ATOM 2039 O O . GLU A 1 262 ? -0.498 -4.427 26.658 1.00 86.69 262 GLU A O 1
ATOM 2044 N N . VAL A 1 263 ? -1.639 -3.145 28.112 1.00 85.38 263 VAL A N 1
ATOM 2045 C CA . VAL A 1 263 ? -0.551 -3.039 29.105 1.00 85.38 263 VAL A CA 1
ATOM 2046 C C . VAL A 1 263 ? -0.068 -4.419 29.567 1.00 85.38 263 VAL A C 1
ATOM 2048 O O . VAL A 1 263 ? 1.118 -4.626 29.830 1.00 85.38 263 VAL A O 1
ATOM 2051 N N . LEU A 1 264 ? -0.975 -5.391 29.664 1.00 80.06 264 LEU A N 1
ATOM 2052 C CA . LEU A 1 264 ? -0.619 -6.755 30.049 1.00 80.06 264 LEU A CA 1
ATOM 2053 C C . LEU A 1 264 ? 0.093 -7.491 28.929 1.00 80.06 264 LEU A C 1
ATOM 2055 O O . LEU A 1 264 ? 1.123 -8.099 29.190 1.00 80.06 264 LEU A O 1
ATOM 2059 N N . LEU A 1 265 ? -0.438 -7.431 27.705 1.00 80.00 265 LEU A N 1
ATOM 2060 C CA . LEU A 1 265 ? 0.194 -8.050 26.544 1.00 80.00 265 LEU A CA 1
ATOM 2061 C C . LEU A 1 265 ? 1.609 -7.502 26.350 1.00 80.00 265 LEU A C 1
ATOM 2063 O O . LEU A 1 265 ? 2.536 -8.281 26.155 1.00 80.00 265 LEU A O 1
ATOM 2067 N N . GLU A 1 266 ? 1.802 -6.192 26.505 1.00 84.19 266 GLU A N 1
ATOM 2068 C CA . GLU A 1 266 ? 3.128 -5.568 26.507 1.00 84.19 266 GLU A CA 1
ATOM 2069 C C . GLU A 1 266 ? 4.020 -6.114 27.627 1.00 84.19 266 GLU A C 1
ATOM 2071 O O . GLU A 1 266 ? 5.171 -6.477 27.378 1.00 84.19 266 GLU A O 1
ATOM 2076 N N . GLY A 1 267 ? 3.490 -6.235 28.847 1.00 81.50 267 GLY A N 1
ATOM 2077 C CA . GLY A 1 267 ? 4.214 -6.810 29.980 1.00 81.50 267 GLY A CA 1
ATOM 2078 C C . GLY A 1 267 ? 4.597 -8.279 29.775 1.00 81.50 267 GLY A C 1
ATOM 2079 O O . GLY A 1 267 ? 5.701 -8.690 30.133 1.00 81.50 267 GLY A O 1
ATOM 2080 N N . ASP A 1 268 ? 3.720 -9.080 29.176 1.00 76.19 268 ASP A N 1
ATOM 2081 C CA . ASP A 1 268 ? 3.964 -10.496 28.910 1.00 76.19 268 ASP A CA 1
ATOM 2082 C C . ASP A 1 268 ? 4.948 -10.700 27.758 1.00 76.19 268 ASP A C 1
ATOM 2084 O O . ASP A 1 268 ? 5.841 -11.543 27.862 1.00 76.19 268 ASP A O 1
ATOM 2088 N N . ILE A 1 269 ? 4.860 -9.881 26.707 1.00 78.94 269 ILE A N 1
ATOM 2089 C CA . ILE A 1 269 ? 5.848 -9.834 25.625 1.00 78.94 269 ILE A CA 1
ATOM 2090 C C . ILE A 1 269 ? 7.219 -9.418 26.182 1.00 78.94 269 ILE A C 1
ATOM 2092 O O . ILE A 1 269 ? 8.219 -10.081 25.910 1.00 78.94 269 ILE A O 1
ATOM 2096 N N . ALA A 1 270 ? 7.285 -8.390 27.034 1.00 80.31 270 ALA A N 1
ATOM 2097 C CA . ALA A 1 270 ? 8.534 -7.962 27.667 1.00 80.31 270 ALA A CA 1
ATOM 2098 C C . ALA A 1 270 ? 9.170 -9.079 28.518 1.00 80.31 270 ALA A C 1
ATOM 2100 O O . ALA A 1 270 ? 10.372 -9.329 28.418 1.00 80.31 270 ALA A O 1
ATOM 2101 N N . ARG A 1 271 ? 8.365 -9.820 29.294 1.00 75.38 271 ARG A N 1
ATOM 2102 C CA . ARG A 1 271 ? 8.833 -10.981 30.077 1.00 75.38 271 ARG A CA 1
ATOM 2103 C C . ARG A 1 271 ? 9.326 -12.139 29.209 1.00 75.38 271 ARG A C 1
ATOM 2105 O O . ARG A 1 271 ? 10.189 -12.896 29.653 1.00 75.38 271 ARG A O 1
ATOM 2112 N N . LEU A 1 272 ? 8.788 -12.312 28.000 1.00 70.44 272 LEU A N 1
ATOM 2113 C CA . LEU A 1 272 ? 9.310 -13.298 27.047 1.00 70.44 272 LEU A CA 1
ATOM 2114 C C . LEU A 1 272 ? 10.712 -12.908 26.567 1.00 70.44 272 LEU A C 1
ATOM 2116 O O . LEU A 1 272 ? 11.592 -13.770 26.507 1.00 70.44 272 LEU A O 1
ATOM 2120 N N . TYR A 1 273 ? 10.945 -11.619 26.304 1.00 70.06 273 TYR A N 1
ATOM 2121 C CA . TYR A 1 273 ? 12.256 -11.119 25.886 1.00 70.06 273 TYR A CA 1
ATOM 2122 C C . TYR A 1 273 ? 13.305 -11.126 27.004 1.00 70.06 273 TYR A C 1
ATOM 2124 O O . TYR A 1 273 ? 14.490 -11.291 26.712 1.00 70.06 273 TYR A O 1
ATOM 2132 N N . ASP A 1 274 ? 12.909 -11.029 28.273 1.00 74.75 274 ASP A N 1
ATOM 2133 C CA . ASP A 1 274 ? 13.839 -11.024 29.414 1.00 74.75 274 ASP A CA 1
ATOM 2134 C C . ASP A 1 274 ? 14.434 -12.413 29.749 1.00 74.75 274 ASP A C 1
ATOM 2136 O O . ASP A 1 274 ? 15.291 -12.562 30.619 1.00 74.75 274 ASP A O 1
ATOM 2140 N N . ARG A 1 275 ? 14.029 -13.474 29.034 1.00 65.94 275 ARG A N 1
ATOM 2141 C CA . ARG A 1 275 ? 14.572 -14.824 29.251 1.00 65.94 275 ARG A CA 1
ATOM 2142 C C . ARG A 1 275 ? 16.006 -14.979 28.712 1.00 65.94 275 ARG A C 1
ATOM 2144 O O . ARG A 1 275 ? 16.344 -14.394 27.679 1.00 65.94 275 ARG A O 1
ATOM 2151 N N . PRO A 1 276 ? 16.847 -15.822 29.352 1.00 72.81 276 PRO A N 1
ATOM 2152 C CA . PRO A 1 276 ? 18.201 -16.119 28.879 1.00 72.81 276 PRO A CA 1
ATOM 2153 C C . PRO A 1 276 ? 18.199 -16.766 27.482 1.00 72.81 276 PRO A C 1
ATOM 2155 O O . PRO A 1 276 ? 17.200 -17.342 27.052 1.00 72.81 276 PRO A O 1
ATOM 2158 N N . LEU A 1 277 ? 19.337 -16.691 26.779 1.00 54.56 277 LEU A N 1
ATOM 2159 C CA . LEU A 1 277 ? 19.514 -17.001 25.346 1.00 54.56 277 LEU A CA 1
ATOM 2160 C C . LEU A 1 277 ? 18.852 -18.318 24.875 1.00 54.56 277 LEU A C 1
ATOM 2162 O O . LEU A 1 277 ? 18.244 -18.359 23.809 1.00 54.56 277 LEU A O 1
ATOM 2166 N N . TRP A 1 278 ? 18.905 -19.376 25.690 1.00 49.72 278 TRP A N 1
ATOM 2167 C CA . TRP A 1 278 ? 18.286 -20.676 25.392 1.00 49.72 278 TRP A CA 1
ATOM 2168 C C . TRP A 1 278 ? 16.748 -20.653 25.446 1.00 49.72 278 TRP A C 1
ATOM 2170 O O . TRP A 1 278 ? 16.091 -21.331 24.660 1.00 49.72 278 TRP A O 1
ATOM 2180 N N . GLY A 1 279 ? 16.165 -19.815 26.308 1.00 55.38 279 GLY A N 1
ATOM 2181 C CA . GLY A 1 279 ? 14.730 -19.527 26.325 1.00 55.38 279 GLY A CA 1
ATOM 2182 C C . GLY A 1 279 ? 14.288 -18.690 25.124 1.00 55.38 279 GLY A C 1
ATOM 2183 O O . GLY A 1 279 ? 13.202 -18.922 24.602 1.00 55.38 279 GLY A O 1
ATOM 2184 N N . ARG A 1 280 ? 15.144 -17.787 24.625 1.00 54.03 280 ARG A N 1
ATOM 2185 C CA . ARG A 1 280 ? 14.866 -17.012 23.403 1.00 54.03 280 ARG A CA 1
ATOM 2186 C C . ARG A 1 280 ? 14.830 -17.904 22.166 1.00 54.03 280 ARG A C 1
ATOM 2188 O O . ARG A 1 280 ? 13.908 -17.782 21.379 1.00 54.03 280 ARG A O 1
ATOM 2195 N N . ILE A 1 281 ? 15.749 -18.858 22.017 1.00 50.00 281 ILE A N 1
ATOM 2196 C CA . ILE A 1 281 ? 15.769 -19.763 20.850 1.00 50.00 281 ILE A CA 1
ATOM 2197 C C . ILE A 1 281 ? 14.536 -20.690 20.823 1.00 50.00 281 ILE A C 1
ATOM 2199 O O . ILE A 1 281 ? 13.972 -20.931 19.757 1.00 50.00 281 ILE A O 1
ATOM 2203 N N . ALA A 1 282 ? 14.062 -21.154 21.985 1.00 51.44 282 ALA A N 1
ATOM 2204 C CA . ALA A 1 282 ? 12.841 -21.960 22.079 1.00 51.44 282 ALA A CA 1
ATOM 2205 C C . ALA A 1 282 ? 11.548 -21.145 21.839 1.00 51.44 282 ALA A C 1
ATOM 2207 O O . ALA A 1 282 ? 10.574 -21.680 21.310 1.00 51.44 282 ALA A O 1
ATOM 2208 N N . VAL A 1 283 ? 11.534 -19.856 22.203 1.00 49.66 283 VAL A N 1
ATOM 2209 C CA . VAL A 1 283 ? 10.366 -18.960 22.079 1.00 49.66 283 VAL A CA 1
ATOM 2210 C C . VAL A 1 283 ? 10.283 -18.281 20.708 1.00 49.66 283 VAL A C 1
ATOM 2212 O O . VAL A 1 283 ? 9.186 -18.218 20.158 1.00 49.66 283 VAL A O 1
ATOM 2215 N N . VAL A 1 284 ? 11.411 -17.900 20.101 1.00 47.19 284 VAL A N 1
ATOM 2216 C CA . VAL A 1 284 ? 11.496 -17.282 18.758 1.00 47.19 284 VAL A CA 1
ATOM 2217 C C . VAL A 1 284 ? 11.036 -18.247 17.649 1.00 47.19 284 VAL A C 1
ATOM 2219 O O . VAL A 1 284 ? 10.652 -17.829 16.561 1.00 47.19 284 VAL A O 1
ATOM 2222 N N . SER A 1 285 ? 10.985 -19.554 17.932 1.00 49.50 285 SER A N 1
ATOM 2223 C CA . SER A 1 285 ? 10.388 -20.573 17.053 1.00 49.50 285 SER A CA 1
ATOM 2224 C C . SER A 1 285 ? 8.899 -20.845 17.337 1.00 49.50 285 SER A C 1
ATOM 2226 O O . SER A 1 285 ? 8.285 -21.693 16.679 1.00 49.50 285 SER A O 1
ATOM 2228 N N . SER A 1 286 ? 8.301 -20.204 18.342 1.00 55.44 286 SER A N 1
ATOM 2229 C CA . SER A 1 286 ? 7.005 -20.612 18.878 1.00 55.44 286 SER A CA 1
ATOM 2230 C C . SER A 1 286 ? 5.858 -19.794 18.284 1.00 55.44 286 SER A C 1
ATOM 2232 O O . SER A 1 286 ? 5.871 -18.565 18.254 1.00 55.44 286 SER A O 1
ATOM 2234 N N . ARG A 1 287 ? 4.796 -20.492 17.867 1.00 64.50 287 ARG A N 1
ATOM 2235 C CA . ARG A 1 287 ? 3.516 -19.898 17.433 1.00 64.50 287 ARG A CA 1
ATOM 2236 C C . ARG A 1 287 ? 2.933 -18.906 18.455 1.00 64.50 287 ARG A C 1
ATOM 2238 O O . ARG A 1 287 ? 2.100 -18.089 18.091 1.00 64.50 287 ARG A O 1
ATOM 2245 N N . THR A 1 288 ? 3.370 -18.980 19.709 1.00 64.94 288 THR A N 1
ATOM 2246 C CA . THR A 1 288 ? 2.945 -18.148 20.836 1.00 64.94 288 THR A CA 1
ATOM 2247 C C . THR A 1 288 ? 3.438 -16.703 20.782 1.00 64.94 288 THR A C 1
ATOM 2249 O O . THR A 1 288 ? 2.648 -15.821 21.093 1.00 64.94 288 THR A O 1
ATOM 2252 N N . GLU A 1 289 ? 4.680 -16.426 20.363 1.00 69.31 289 GLU A N 1
ATOM 2253 C CA . GLU A 1 289 ? 5.173 -15.036 20.259 1.00 69.31 289 GLU A CA 1
ATOM 2254 C C . GLU A 1 289 ? 4.424 -14.283 19.157 1.00 69.31 289 GLU A C 1
ATOM 2256 O O . GLU A 1 289 ? 3.893 -13.198 19.383 1.00 69.31 289 GLU A O 1
ATOM 2261 N N . LYS A 1 290 ? 4.288 -14.923 17.989 1.00 72.69 290 LYS A N 1
ATOM 2262 C CA . LYS A 1 290 ? 3.511 -14.377 16.875 1.00 72.69 290 LYS A CA 1
ATOM 2263 C C . LYS A 1 290 ? 2.041 -14.173 17.253 1.00 72.69 290 LYS A C 1
ATOM 2265 O O . LYS A 1 290 ? 1.493 -13.121 16.964 1.00 72.69 290 LYS A O 1
ATOM 2270 N N . ALA A 1 291 ? 1.428 -15.132 17.951 1.00 71.38 291 ALA A N 1
ATOM 2271 C CA . ALA A 1 291 ? 0.044 -15.000 18.405 1.00 71.38 291 ALA A CA 1
ATOM 2272 C C . ALA A 1 291 ? -0.156 -13.831 19.388 1.00 71.38 291 ALA A C 1
ATOM 2274 O O . ALA A 1 291 ? -1.150 -13.124 19.272 1.00 71.38 291 ALA A O 1
ATOM 2275 N N . LEU A 1 292 ? 0.782 -13.605 20.318 1.00 72.38 292 LEU A N 1
ATOM 2276 C CA . LEU A 1 292 ? 0.723 -12.482 21.266 1.00 72.38 292 LEU A CA 1
ATOM 2277 C C . LEU A 1 292 ? 0.925 -11.127 20.574 1.00 72.38 292 LEU A C 1
ATOM 2279 O O . LEU A 1 292 ? 0.238 -10.165 20.908 1.00 72.38 292 LEU A O 1
ATOM 2283 N N . ALA A 1 293 ? 1.839 -11.050 19.603 1.00 75.81 293 ALA A N 1
ATOM 2284 C CA . ALA A 1 293 ? 2.043 -9.844 18.802 1.00 75.81 293 ALA A CA 1
ATOM 2285 C C . ALA A 1 293 ? 0.810 -9.523 17.937 1.00 75.81 293 ALA A C 1
ATOM 2287 O O . ALA A 1 293 ? 0.323 -8.393 17.958 1.00 75.81 293 ALA A O 1
ATOM 2288 N N . ASP A 1 294 ? 0.252 -10.532 17.258 1.00 74.94 294 ASP A N 1
ATOM 2289 C CA . ASP A 1 294 ? -0.973 -10.399 16.461 1.00 74.94 294 ASP A CA 1
ATOM 2290 C C . ASP A 1 294 ? -2.166 -9.964 17.345 1.00 74.94 294 ASP A C 1
ATOM 2292 O O . ASP A 1 294 ? -2.998 -9.147 16.937 1.00 74.94 294 ASP A O 1
ATOM 2296 N N . GLU A 1 295 ? -2.251 -10.473 18.580 1.00 75.81 295 GLU A N 1
ATOM 2297 C CA . GLU A 1 295 ? -3.267 -10.083 19.564 1.00 75.81 295 GLU A CA 1
ATOM 2298 C C . GLU A 1 295 ? -3.097 -8.626 20.023 1.00 75.81 295 GLU A C 1
ATOM 2300 O O . GLU A 1 295 ? -4.071 -7.869 20.012 1.00 75.81 295 GLU A O 1
ATOM 2305 N N . LEU A 1 296 ? -1.871 -8.201 20.344 1.00 79.94 296 LEU A N 1
ATOM 2306 C CA . LEU A 1 296 ? -1.562 -6.818 20.720 1.00 79.94 296 LEU A CA 1
ATOM 2307 C C . LEU A 1 296 ? -1.938 -5.832 19.605 1.00 79.94 296 LEU A C 1
ATOM 2309 O O . LEU A 1 296 ? -2.569 -4.802 19.863 1.00 79.94 296 LEU A O 1
ATOM 2313 N N . ASP A 1 297 ? -1.598 -6.157 18.359 1.00 77.56 297 ASP A N 1
ATOM 2314 C CA . ASP A 1 297 ? -1.943 -5.325 17.208 1.00 77.56 297 ASP A CA 1
ATOM 2315 C C . ASP A 1 297 ? -3.457 -5.264 16.977 1.00 77.56 297 ASP A C 1
ATOM 2317 O O . ASP A 1 297 ? -3.992 -4.189 16.680 1.00 77.56 297 ASP A O 1
ATOM 2321 N N . THR A 1 298 ? -4.168 -6.374 17.197 1.00 74.31 298 THR A N 1
ATOM 2322 C CA . THR A 1 298 ? -5.637 -6.432 17.124 1.00 74.31 298 THR A CA 1
ATOM 2323 C C . THR A 1 298 ? -6.284 -5.545 18.191 1.00 74.31 298 THR A C 1
ATOM 2325 O O . THR A 1 298 ? -7.187 -4.765 17.877 1.00 74.31 298 THR A O 1
ATOM 2328 N N . VAL A 1 299 ? -5.798 -5.595 19.436 1.00 75.94 299 VAL A N 1
ATOM 2329 C CA . VAL A 1 299 ? -6.288 -4.757 20.548 1.00 75.94 299 VAL A CA 1
ATOM 2330 C C . VAL A 1 299 ? -6.044 -3.275 20.262 1.00 75.94 299 VAL A C 1
ATOM 2332 O O . VAL A 1 299 ? -6.963 -2.459 20.371 1.00 75.94 299 VAL A O 1
ATOM 2335 N N . ARG A 1 300 ? -4.837 -2.913 19.810 1.00 82.75 300 ARG A N 1
ATOM 2336 C CA . ARG A 1 300 ? -4.491 -1.533 19.427 1.00 82.75 300 ARG A CA 1
ATOM 2337 C C . ARG A 1 300 ? -5.343 -1.022 18.276 1.00 82.75 300 ARG A C 1
ATOM 2339 O O . ARG A 1 300 ? -5.763 0.138 18.281 1.00 82.75 300 ARG A O 1
ATOM 2346 N N . TYR A 1 301 ? -5.585 -1.871 17.282 1.00 76.75 301 TYR A N 1
ATOM 2347 C CA . TYR A 1 301 ? -6.451 -1.551 16.158 1.00 76.75 301 TYR A CA 1
ATOM 2348 C C . TYR A 1 301 ? -7.892 -1.305 16.619 1.00 76.75 301 TYR A C 1
ATOM 2350 O O . TYR A 1 301 ? -8.455 -0.255 16.302 1.00 76.75 301 TYR A O 1
ATOM 2358 N N . LEU A 1 302 ? -8.455 -2.211 17.424 1.00 76.19 302 LEU A N 1
ATOM 2359 C CA . LEU A 1 302 ? -9.801 -2.076 17.979 1.00 76.19 302 LEU A CA 1
ATOM 2360 C C . LEU A 1 302 ? -9.939 -0.792 18.802 1.00 76.19 302 LEU A C 1
ATOM 2362 O O . LEU A 1 302 ? -10.883 -0.034 18.588 1.00 76.19 302 LEU A O 1
ATOM 2366 N N . ARG A 1 303 ? -8.965 -0.482 19.666 1.00 82.50 303 ARG A N 1
ATOM 2367 C CA . ARG A 1 303 ? -8.956 0.765 20.444 1.00 82.50 303 ARG A CA 1
ATOM 2368 C C . ARG A 1 303 ? -8.998 1.997 19.543 1.00 82.50 303 ARG A C 1
ATOM 2370 O O . ARG A 1 303 ? -9.840 2.869 19.744 1.00 82.50 303 ARG A O 1
ATOM 2377 N N . ARG A 1 304 ? -8.117 2.073 18.535 1.00 79.88 304 ARG A N 1
ATOM 2378 C CA . ARG A 1 304 ? -8.113 3.190 17.570 1.00 79.88 304 ARG A CA 1
ATOM 2379 C C . ARG A 1 304 ? -9.468 3.330 16.886 1.00 79.88 304 ARG A C 1
ATOM 2381 O O . ARG A 1 304 ? -9.943 4.448 16.708 1.00 79.88 304 ARG A O 1
ATOM 2388 N N . ARG A 1 305 ? -10.102 2.205 16.543 1.00 75.69 305 ARG A N 1
ATOM 2389 C CA . ARG A 1 305 ? -11.406 2.205 15.883 1.00 75.69 305 ARG A CA 1
ATOM 2390 C C . ARG A 1 305 ? -12.513 2.720 16.798 1.00 75.69 305 ARG A C 1
ATOM 2392 O O . ARG A 1 305 ? -13.267 3.582 16.363 1.00 75.69 305 ARG A O 1
ATOM 2399 N N . VAL A 1 306 ? -12.558 2.271 18.052 1.00 77.31 306 VAL A N 1
ATOM 2400 C CA . VAL A 1 306 ? -13.533 2.740 19.051 1.00 77.31 306 VAL A CA 1
ATOM 2401 C C . VAL A 1 306 ? -13.391 4.243 19.308 1.00 77.31 306 VAL A C 1
ATOM 2403 O O . VAL A 1 306 ? -14.390 4.951 19.308 1.00 77.31 306 VAL A O 1
ATOM 2406 N N . ILE A 1 307 ? -12.160 4.751 19.439 1.00 75.50 307 ILE A N 1
ATOM 2407 C CA . ILE A 1 307 ? -11.896 6.192 19.620 1.00 75.50 307 ILE A CA 1
ATOM 2408 C C . ILE A 1 307 ? -12.306 6.998 18.379 1.00 75.50 307 ILE A C 1
ATOM 2410 O O . ILE A 1 307 ? -12.768 8.129 18.496 1.00 75.50 307 ILE A O 1
ATOM 2414 N N . SER A 1 308 ? -12.140 6.425 17.183 1.00 69.06 308 SER A N 1
ATOM 2415 C CA . SER A 1 308 ? -12.468 7.100 15.922 1.00 69.06 308 SER A CA 1
ATOM 2416 C C . SER A 1 308 ? -13.963 7.184 15.617 1.00 69.06 308 SER A C 1
ATOM 2418 O O . SER A 1 308 ? -14.326 7.837 14.641 1.00 69.06 308 SER A O 1
ATOM 2420 N N . VAL A 1 309 ? -14.824 6.527 16.404 1.00 68.88 309 VAL A N 1
ATOM 2421 C CA . VAL A 1 309 ? -16.275 6.597 16.220 1.00 68.88 309 VAL A CA 1
ATOM 2422 C C . VAL A 1 309 ? -16.724 8.045 16.431 1.00 68.88 309 VAL A C 1
ATOM 2424 O O . VAL A 1 309 ? -16.637 8.555 17.552 1.00 68.88 309 VAL A O 1
ATOM 2427 N N . PRO A 1 310 ? -17.242 8.723 15.393 1.00 60.94 310 PRO A N 1
ATOM 2428 C CA . PRO A 1 310 ? -17.793 10.049 15.566 1.00 60.94 310 PRO A CA 1
ATOM 2429 C C . PRO A 1 310 ? -19.104 9.914 16.343 1.00 60.94 310 PRO A C 1
ATOM 2431 O O . PRO A 1 310 ? -20.117 9.459 15.814 1.00 60.94 310 PRO A O 1
ATOM 2434 N N . VAL A 1 311 ? -19.098 10.329 17.608 1.00 59.94 311 VAL A N 1
ATOM 2435 C CA . VAL A 1 311 ? -20.320 10.521 18.395 1.00 59.94 311 VAL A CA 1
ATOM 2436 C C . VAL A 1 311 ? -21.012 11.763 17.833 1.00 59.94 311 VAL A C 1
ATOM 2438 O O . VAL A 1 311 ? -20.873 12.863 18.359 1.00 59.94 311 VAL A O 1
ATOM 2441 N N . MET A 1 312 ? -21.666 11.629 16.681 1.00 49.66 312 MET A N 1
ATOM 2442 C CA . MET A 1 312 ? -22.368 12.738 16.044 1.00 49.66 312 MET A CA 1
ATOM 2443 C C . MET A 1 312 ? -23.641 13.042 16.843 1.00 49.66 312 MET A C 1
ATOM 2445 O O . MET A 1 312 ? -24.545 12.203 16.885 1.00 49.66 312 MET A O 1
ATOM 2449 N N . PRO A 1 313 ? -23.778 14.232 17.458 1.00 48.16 313 PRO A N 1
ATOM 2450 C CA . PRO A 1 313 ? -25.077 14.678 17.927 1.00 48.16 313 PRO A CA 1
ATOM 2451 C C . PRO A 1 313 ? -25.997 14.853 16.710 1.00 48.16 313 PRO A C 1
ATOM 2453 O O . PRO A 1 313 ? -25.627 15.489 15.724 1.00 48.16 313 PRO A O 1
ATOM 2456 N N . LYS A 1 314 ? -27.215 14.306 16.797 1.00 46.88 314 LYS A N 1
ATOM 2457 C CA . LYS A 1 314 ? -28.268 14.224 15.757 1.00 46.88 314 LYS A CA 1
ATOM 2458 C C . LYS A 1 314 ? -28.673 15.559 15.085 1.00 46.88 314 LYS A C 1
ATOM 2460 O O . LYS A 1 314 ? -29.561 15.577 14.236 1.00 46.88 314 LYS A O 1
ATOM 2465 N N . GLN A 1 315 ? -28.048 16.685 15.432 1.00 46.47 315 GLN A N 1
ATOM 2466 C CA . GLN A 1 315 ? -28.385 18.018 14.922 1.00 46.47 315 GLN A CA 1
ATOM 2467 C C . GLN A 1 315 ? -28.132 18.190 13.413 1.00 46.47 315 GLN A C 1
ATOM 2469 O O . GLN A 1 315 ? -28.748 19.056 12.796 1.00 46.47 315 GLN A O 1
ATOM 2474 N N . SER A 1 316 ? -27.292 17.360 12.784 1.00 45.22 316 SER A N 1
ATOM 2475 C CA . SER A 1 316 ? -27.052 17.421 11.334 1.00 45.22 316 SER A CA 1
ATOM 2476 C C . SER A 1 316 ? -28.122 16.718 10.486 1.00 45.22 316 SER A C 1
ATOM 2478 O O . SER A 1 316 ? -28.285 17.082 9.322 1.00 45.22 316 SER A O 1
ATOM 2480 N N . MET A 1 317 ? -28.895 15.776 11.047 1.00 43.25 317 MET A N 1
ATOM 2481 C CA . MET A 1 317 ? -30.000 15.124 10.324 1.00 43.25 317 MET A CA 1
ATOM 2482 C C . MET A 1 317 ? -31.283 15.963 10.335 1.00 43.25 317 MET A C 1
ATOM 2484 O O . MET A 1 317 ? -31.933 16.085 9.301 1.00 43.25 317 MET A O 1
ATOM 2488 N N . LEU A 1 318 ? -31.590 16.651 11.440 1.00 47.00 318 LEU A N 1
ATOM 2489 C CA . LEU A 1 318 ? -32.763 17.538 11.521 1.00 47.00 318 LEU A CA 1
ATOM 2490 C C . LEU A 1 318 ? -32.680 18.741 10.561 1.00 47.00 318 LEU A C 1
ATOM 2492 O O . LEU A 1 318 ? -33.703 19.251 10.112 1.00 47.00 318 LEU A O 1
ATOM 2496 N N . ARG A 1 319 ? -31.470 19.168 10.174 1.00 47.22 319 ARG A N 1
ATOM 2497 C CA . ARG A 1 319 ? -31.280 20.264 9.206 1.00 47.22 319 ARG A CA 1
ATOM 2498 C C . ARG A 1 319 ? -31.534 19.853 7.750 1.00 47.22 319 ARG A C 1
ATOM 2500 O O . ARG A 1 319 ? -31.646 20.728 6.897 1.00 47.22 319 ARG A O 1
ATOM 2507 N N . ARG A 1 320 ? -31.604 18.548 7.454 1.00 47.59 320 ARG A N 1
ATOM 2508 C CA . ARG A 1 320 ? -31.945 18.031 6.117 1.00 47.59 320 ARG A CA 1
ATOM 2509 C C . ARG A 1 320 ? -33.453 17.902 5.900 1.00 47.59 320 ARG A C 1
ATOM 2511 O O . ARG A 1 320 ? -33.882 17.970 4.755 1.00 47.59 320 ARG A O 1
ATOM 2518 N N . GLU A 1 321 ? -34.240 17.779 6.967 1.00 46.72 321 GLU A N 1
ATOM 2519 C CA . GLU A 1 321 ? -35.705 17.708 6.876 1.00 46.72 321 GLU A CA 1
ATOM 2520 C C . GLU A 1 321 ? -36.385 19.079 6.947 1.00 46.72 321 GLU A C 1
ATOM 2522 O O . GLU A 1 321 ? -37.414 19.267 6.312 1.00 46.72 321 GLU A O 1
ATOM 2527 N N . SER A 1 322 ? -35.792 20.084 7.604 1.00 48.53 322 SER A N 1
ATOM 2528 C CA . SER A 1 322 ? -36.369 21.442 7.646 1.00 48.53 322 SER A CA 1
ATOM 2529 C C . SER A 1 322 ? -36.130 22.278 6.372 1.00 48.53 322 SER A C 1
ATOM 2531 O O . SER A 1 322 ? -36.309 23.495 6.399 1.00 48.53 322 SER A O 1
ATOM 2533 N N . GLY A 1 323 ? -35.620 21.661 5.302 1.00 48.88 323 GLY A N 1
ATOM 2534 C CA . GLY A 1 323 ? -35.236 22.311 4.043 1.00 48.88 323 GLY A CA 1
ATOM 2535 C C . GLY A 1 323 ? -36.052 21.871 2.824 1.00 48.88 323 GLY A C 1
ATOM 2536 O O . GLY A 1 323 ? -35.598 22.092 1.701 1.00 48.88 323 GLY A O 1
ATOM 2537 N N . ARG A 1 324 ? -37.206 21.227 3.030 1.00 42.41 324 ARG A N 1
ATOM 2538 C CA . ARG A 1 324 ? -38.230 21.006 2.000 1.00 42.41 324 ARG A CA 1
ATOM 2539 C C . ARG A 1 324 ? -39.515 21.716 2.385 1.00 42.41 324 ARG A C 1
ATOM 2541 O O . ARG A 1 324 ? -39.854 21.684 3.586 1.00 42.41 324 ARG A O 1
#

pLDDT: mean 75.24, std 15.82, range [36.25, 96.44]

InterPro domains:
  IPR026801 Transmembrane protein 160 [PF27853] (25-106)

Secondary structure (DSSP, 8-state):
-----------------HHHHHHHHHHHHHHHHHHHHHHHHHHHHHHHHHHHHHHHHHHHTTT---HHHHHHHHHHHHHHHHHHHHHHHHHHHTTTTTT--HHHHHHHHHHHHHHHHHHHHHHHHHTT---HHHHHHHHHHTTTS-HHHHTTTS---TT-THHHHHHHHHHHHHHHHHHHHHHHHHHHHHHHHHHHH------SS-HHHHHHHHHHHHHHHHHHHHHHHHHHHHHH-TTS---HHHHHHHHHHHHHHHHHHHHHHHHHHHHHHTS-HHHHHHHHT-HHHHHHHHHHHHHHHHHHHHHT-----THHHHHHHTT-

Organism: Diacronema lutheri (NCBI:txid2081491)

Foldseek 3Di:
DDDDPPDPDPPCPDPPPVVNVVLLVQLVVVVVVLVVQLVVLLVQLVVLLVVLVVQVVVCVVVVDDSPVSVVSNVSSLCSLLVSLVCSLVCCVVCVVSNVHDPVNSVVSNVVSPVSNVVVVQVVCVVVVNNPPVVVVVVVVCVVVDDPLVPVVPPPPDPLQLLVNLLVLLVVLLVLLVVVLVVLVVQLVVLVVCCVPVVPDNDRPDDPVVNVVSVVLSVLSVVLSVQSVVVSVVSVVCVPPDDPLVSLVVSLVSLLVSLVVVLVVLVVVLVVQVPDPPVSVVVPVPDPVNVSSVVSNVSSVVSNVSSVPPPSDDCPVVVVVVVPD

Sequence (324 aa):
MVAHNMAIQPRAGSPISAERLAAQTTAWGLRLNHENTFLSWGRNAIISTVAGVALVQYRKAEGRPPLAAFGLLCMGGAYMLTGSLAYVLSAVFLRHAMRLNVRDLVWIGVQATWPVCVWGVSFMCMLDEEPDWLMDVLRLARLFLPSAMHDSLYLVDAEQWLAPIARLTEVVSAHEKSRLRMLEYHKWWHLIGARVFNLDSTPPVSGENTKALHSRLADLKASCAEIRELVKLAADSPDRSVSASEVVLALSRLVDLLNMVEVLLEGDIARLYDRPLWGRIAVVSSRTEKALADELDTVRYLRRRVISVPVMPKQSMLRRESGR

Radius of gyration: 31.78 Å; chains: 1; bounding box: 108×63×74 Å